Protein AF-A0A7V9F682-F1 (afdb_monomer_lite)

Foldseek 3Di:
DPPVVVPPDVVVVVVVVVVCCVVCVVVCVVPVQDPPNDDPVNDDPPPCDPVNDDPPNDDPVNDDPPPDDPVNDDPVVVVVPDDPDDDDDDDDDDDDDWDKWKFWAALQQQTPDIDQDWGKHDDPQQQKIKIFSVDFQPVKDKDKDQDQCPDDPPNHDDDWDWDWDDDGRIIIIWIDHPVRGGGRTIMMMIMTD

pLDDT: mean 87.34, std 10.44, range [49.25, 97.19]

Sequence (193 aa):
MRRARAHLSYSNVIATAALFVALGGTSYAVTALPRNSVGPKQIRPNSVGSSELRKDAVRSKQLKSRSIKLQDISVVARRSLQGRQGPAGPAGPVGPPIAPLTAAVNAGGGVVGSLGGADGSHDPATGVYDIDFKRDLRACYAVASLSRVSGTTPDDPQAGEIVTSTTGKGVLVRTRNSGGAPTDLPFHLIVVC

Secondary structure (DSSP, 8-state):
--SGGGS--HHHHHHHHHHHHHHHHHHHHHHS--TT---GGGS-TT---TTTS-TT---GGGSPTT---GGGS-HHHHHHHSPPPPPPPPPPPPPPP---EEEEE-TTS-EEEEES--EEEEETTTTEEEEE-SS--TT-EEEEEE---TTSS-SSPPSEEEEEEEETTEEEEEEEETTS-B----EEEEEE-

Structure (mmCIF, N/CA/C/O backbone):
data_AF-A0A7V9F682-F1
#
_entry.id   AF-A0A7V9F682-F1
#
loop_
_atom_site.group_PDB
_atom_site.id
_atom_site.type_symbol
_atom_site.label_atom_id
_atom_site.label_alt_id
_atom_site.label_comp_id
_atom_site.label_asym_id
_atom_site.label_entity_id
_atom_site.label_seq_id
_atom_site.pdbx_PDB_ins_code
_atom_site.Cartn_x
_atom_site.Cartn_y
_atom_site.Cartn_z
_atom_site.occupancy
_atom_site.B_iso_or_equiv
_atom_site.auth_seq_id
_atom_site.auth_comp_id
_atom_site.auth_asym_id
_atom_site.auth_atom_id
_atom_site.pdbx_PDB_model_num
ATOM 1 N N . MET A 1 1 ? -66.617 22.287 90.008 1.00 49.25 1 MET A N 1
ATOM 2 C CA . MET A 1 1 ? -66.624 21.421 88.801 1.00 49.25 1 MET A CA 1
ATOM 3 C C . MET A 1 1 ? -67.578 20.213 88.944 1.00 49.25 1 MET A C 1
ATOM 5 O O . MET A 1 1 ? -67.156 19.078 88.776 1.00 49.25 1 MET A O 1
ATOM 9 N N . ARG A 1 2 ? -68.875 20.413 89.259 1.00 54.03 2 ARG A N 1
ATOM 10 C CA . ARG A 1 2 ? -69.869 19.314 89.426 1.00 54.03 2 ARG A CA 1
ATOM 11 C C . ARG A 1 2 ? -71.002 19.301 88.381 1.00 54.03 2 ARG A C 1
ATO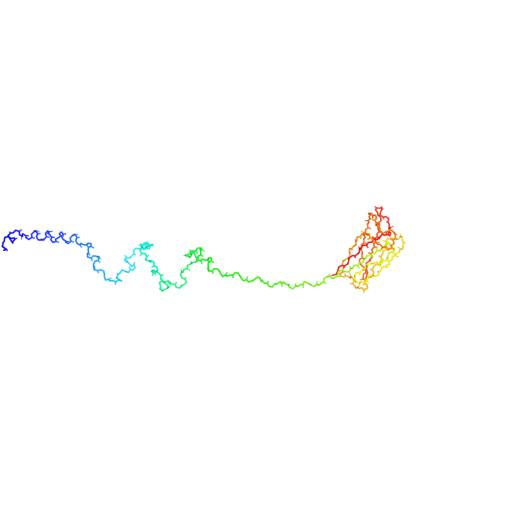M 13 O O . ARG A 1 2 ? -71.784 18.364 88.382 1.00 54.03 2 ARG A O 1
ATOM 20 N N . ARG A 1 3 ? -71.082 20.290 87.474 1.00 54.59 3 ARG A N 1
ATOM 21 C CA . ARG A 1 3 ? -72.168 20.405 86.471 1.00 54.59 3 ARG A CA 1
ATOM 22 C C . ARG A 1 3 ? -71.900 19.706 85.128 1.00 54.59 3 ARG A C 1
ATOM 24 O O . ARG A 1 3 ? -72.847 19.254 84.504 1.00 54.59 3 ARG A O 1
ATOM 31 N N . ALA A 1 4 ? -70.643 19.522 84.715 1.00 57.09 4 ALA A N 1
ATOM 32 C CA . ALA A 1 4 ? -70.327 18.821 83.458 1.00 57.09 4 ALA A CA 1
ATOM 33 C C . ALA A 1 4 ? -70.537 17.294 83.534 1.00 57.09 4 ALA A C 1
ATOM 35 O O . ALA A 1 4 ? -70.757 16.646 82.519 1.00 57.09 4 ALA A O 1
ATOM 36 N N . ARG A 1 5 ? -70.519 16.710 84.742 1.00 54.78 5 ARG A N 1
ATOM 37 C CA . ARG A 1 5 ? -70.744 15.268 84.953 1.00 54.78 5 ARG A CA 1
ATOM 38 C C . ARG A 1 5 ? -72.221 14.849 84.882 1.00 54.78 5 ARG A C 1
ATOM 40 O O . ARG A 1 5 ? -72.482 13.656 84.868 1.00 54.78 5 ARG A O 1
ATOM 47 N N . ALA A 1 6 ? -73.165 15.793 84.820 1.00 56.78 6 ALA A N 1
ATOM 48 C CA . ALA A 1 6 ? -74.601 15.494 84.765 1.00 56.78 6 ALA A CA 1
ATOM 49 C C . ALA A 1 6 ? -75.129 15.216 83.340 1.00 56.78 6 ALA A C 1
ATOM 51 O O . ALA A 1 6 ? -76.211 14.662 83.198 1.00 56.78 6 ALA A O 1
ATOM 52 N N . HIS A 1 7 ? -74.367 15.566 82.292 1.00 56.94 7 HIS A N 1
ATOM 53 C CA . HIS A 1 7 ? -74.783 15.430 80.883 1.00 56.94 7 HIS A CA 1
ATOM 54 C C . HIS A 1 7 ? -73.878 14.514 80.042 1.00 56.94 7 HIS A C 1
ATOM 56 O O . HIS A 1 7 ? -74.072 14.376 78.834 1.00 56.94 7 HIS A O 1
ATOM 62 N N . LEU A 1 8 ? -72.899 13.855 80.665 1.00 57.22 8 LEU A N 1
ATOM 63 C CA . LEU A 1 8 ? -72.089 12.828 80.014 1.00 57.22 8 LEU A CA 1
ATOM 64 C C . LEU A 1 8 ? -72.842 11.495 80.080 1.00 57.22 8 LEU A C 1
ATOM 66 O O . LEU A 1 8 ? -72.536 10.643 80.912 1.00 57.22 8 LEU A O 1
ATOM 70 N N . SER A 1 9 ? -73.864 11.331 79.233 1.00 73.44 9 SER A N 1
ATOM 71 C CA . SER A 1 9 ? -74.456 10.008 79.030 1.00 73.44 9 SER A CA 1
ATOM 72 C C . SER A 1 9 ? -73.407 9.089 78.405 1.00 73.44 9 SER A C 1
ATOM 74 O O . SER A 1 9 ? -72.570 9.521 77.605 1.00 73.44 9 SER A O 1
ATOM 76 N N . TYR A 1 10 ? -73.455 7.810 78.770 1.00 78.81 10 TYR A N 1
ATOM 77 C CA . TYR A 1 10 ? -72.570 6.782 78.223 1.00 78.81 10 TYR A CA 1
ATOM 78 C C . TYR A 1 10 ? -72.547 6.803 76.683 1.00 78.81 10 TYR A C 1
ATOM 80 O O . TYR A 1 10 ? -71.489 6.668 76.070 1.00 78.81 10 TYR A O 1
ATOM 88 N N . SER A 1 11 ? -73.695 7.097 76.065 1.00 81.50 11 SER A N 1
ATOM 89 C CA . SER A 1 11 ? -73.851 7.234 74.618 1.00 81.50 11 SER A CA 1
ATOM 90 C C . SER A 1 11 ? -72.976 8.335 74.018 1.00 81.50 11 SER A C 1
ATOM 92 O O . SER A 1 11 ? -72.360 8.108 72.984 1.00 81.50 11 SER A O 1
ATOM 94 N N . ASN A 1 12 ? -72.856 9.501 74.662 1.00 83.00 12 ASN A N 1
ATOM 95 C CA . ASN A 1 12 ? -72.035 10.602 74.141 1.00 83.00 12 ASN A CA 1
ATOM 96 C C . ASN A 1 12 ? -70.534 10.311 74.269 1.00 83.00 12 ASN A C 1
ATOM 98 O O . ASN A 1 12 ? -69.750 10.699 73.403 1.00 83.00 12 ASN A O 1
ATOM 102 N N . VAL A 1 13 ? -70.129 9.593 75.319 1.00 82.25 13 VAL A N 1
ATOM 103 C CA . VAL A 1 13 ? -68.736 9.153 75.496 1.00 82.25 13 VAL A CA 1
ATOM 104 C C . VAL A 1 13 ? -68.362 8.110 74.442 1.00 82.25 13 VAL A C 1
ATOM 106 O O . VAL A 1 13 ? -67.333 8.244 73.788 1.00 82.25 13 VAL A O 1
ATOM 109 N N . ILE A 1 14 ? -69.216 7.109 74.217 1.00 88.44 14 ILE A N 1
ATOM 110 C CA . ILE A 1 14 ? -68.984 6.098 73.178 1.00 88.44 14 ILE A CA 1
ATOM 111 C C . ILE A 1 14 ? -69.037 6.727 71.782 1.00 88.44 14 ILE A C 1
ATOM 113 O O . ILE A 1 14 ? -68.172 6.432 70.966 1.00 88.44 14 ILE A O 1
ATOM 117 N N . ALA A 1 15 ? -69.987 7.627 71.507 1.00 86.38 15 ALA A N 1
ATOM 118 C CA . ALA A 1 15 ? -70.097 8.293 70.209 1.00 86.38 15 ALA A CA 1
ATOM 119 C C . ALA A 1 15 ? -68.854 9.134 69.881 1.00 86.38 15 ALA A C 1
ATOM 121 O O . ALA A 1 15 ? -68.340 9.070 68.766 1.00 86.38 15 ALA A O 1
ATOM 122 N N . THR A 1 16 ? -68.325 9.881 70.854 1.00 86.31 16 THR A N 1
ATOM 123 C CA . THR A 1 16 ? -67.108 10.686 70.655 1.00 86.31 16 THR A CA 1
ATOM 124 C C . THR A 1 16 ? -65.844 9.830 70.574 1.00 86.31 16 THR A C 1
ATOM 126 O O . THR A 1 16 ? -64.987 10.111 69.740 1.00 86.31 16 THR A O 1
ATOM 129 N N . ALA A 1 17 ? -65.738 8.747 71.353 1.00 84.94 17 ALA A N 1
ATOM 130 C CA . ALA A 1 17 ? -64.631 7.794 71.252 1.00 84.94 17 ALA A CA 1
ATOM 131 C C . ALA A 1 17 ? -64.639 7.035 69.914 1.00 84.94 17 ALA A C 1
ATOM 133 O O . ALA A 1 17 ? -63.600 6.910 69.270 1.00 84.94 17 ALA A O 1
ATOM 134 N N . ALA A 1 18 ? -65.809 6.582 69.458 1.00 86.31 18 ALA A N 1
ATOM 135 C CA . ALA A 1 18 ? -65.973 5.928 68.164 1.00 86.31 18 ALA A CA 1
ATOM 136 C C . ALA A 1 18 ? -65.623 6.877 67.013 1.00 86.31 18 ALA A C 1
ATOM 138 O O . ALA A 1 18 ? -64.902 6.482 66.100 1.00 86.31 18 ALA A O 1
ATOM 139 N N . LEU A 1 19 ? -66.058 8.141 67.083 1.00 85.94 19 LEU A N 1
ATOM 140 C CA . LEU A 1 19 ? -65.704 9.158 66.094 1.00 85.94 19 LEU A CA 1
ATOM 141 C C . LEU A 1 19 ? -64.195 9.449 66.096 1.00 85.94 19 LEU A C 1
ATOM 143 O O . LEU A 1 19 ? -63.590 9.554 65.034 1.00 85.94 19 LEU A O 1
ATOM 147 N N . PHE A 1 20 ? -63.567 9.511 67.272 1.00 84.44 20 PHE A N 1
ATOM 148 C CA . PHE A 1 20 ? -62.121 9.693 67.397 1.00 84.44 20 PHE A CA 1
ATOM 149 C C . PHE A 1 20 ? -61.331 8.521 66.791 1.00 84.44 20 PHE A C 1
ATOM 151 O O . PHE A 1 20 ? -60.364 8.742 66.066 1.00 84.44 20 PHE A O 1
ATOM 158 N N . VAL A 1 21 ? -61.762 7.277 67.021 1.00 82.75 21 VAL A N 1
ATOM 159 C CA . VAL A 1 21 ? -61.134 6.080 66.432 1.00 82.75 21 VAL A CA 1
ATOM 160 C C . VAL A 1 21 ? -61.373 6.009 64.920 1.00 82.75 21 VAL A C 1
ATOM 162 O O . VAL A 1 21 ? -60.441 5.723 64.170 1.00 82.75 21 VAL A O 1
ATOM 165 N N . ALA A 1 22 ? -62.586 6.328 64.459 1.00 83.56 22 ALA A N 1
ATOM 166 C CA . ALA A 1 22 ? -62.930 6.350 63.038 1.00 83.56 22 ALA A CA 1
ATOM 167 C C . ALA A 1 22 ? -62.113 7.394 62.257 1.00 83.56 22 ALA A C 1
ATOM 169 O O . ALA A 1 22 ? -61.676 7.120 61.142 1.00 83.56 22 ALA A O 1
ATOM 170 N N . LEU A 1 23 ? -61.852 8.562 62.855 1.00 81.62 23 LEU A N 1
ATOM 171 C CA . LEU A 1 23 ? -60.999 9.607 62.274 1.00 81.62 23 LEU A CA 1
ATOM 172 C C . LEU A 1 23 ? -59.494 9.325 62.457 1.00 81.62 23 LEU A C 1
ATOM 174 O O . LEU A 1 23 ? -58.680 9.809 61.675 1.00 81.62 23 LEU A O 1
ATOM 178 N N . GLY A 1 24 ? -59.107 8.548 63.474 1.00 72.06 24 GLY A N 1
ATOM 179 C CA . GLY A 1 24 ? -57.712 8.253 63.820 1.00 72.06 24 GLY A CA 1
ATOM 180 C C . GLY A 1 24 ? -57.074 7.071 63.077 1.00 72.06 24 GLY A C 1
ATOM 181 O O . GLY A 1 24 ? -55.859 6.885 63.169 1.00 72.06 24 GLY A O 1
ATOM 182 N N . GLY A 1 25 ? -57.854 6.276 62.335 1.00 65.50 25 GLY A N 1
ATOM 183 C CA . GLY A 1 25 ? -57.396 5.021 61.720 1.00 65.50 25 GLY A CA 1
ATOM 184 C C . GLY A 1 25 ? -56.228 5.155 60.730 1.00 65.50 25 GLY A C 1
ATOM 185 O O . GLY A 1 25 ? -55.429 4.229 60.600 1.00 65.50 25 GLY A O 1
ATOM 186 N N . THR A 1 26 ? -56.065 6.305 60.070 1.00 62.69 26 THR A N 1
ATOM 187 C CA . THR A 1 26 ? -54.948 6.554 59.135 1.00 62.69 26 THR A CA 1
ATOM 188 C C . THR A 1 26 ? -53.666 7.007 59.839 1.00 62.69 26 THR A C 1
ATOM 190 O O . THR A 1 26 ? -52.568 6.698 59.374 1.00 62.69 26 THR A O 1
ATOM 193 N N . SER A 1 27 ? -53.776 7.674 60.992 1.00 57.78 27 SER A N 1
ATOM 194 C CA . SER A 1 27 ? -52.630 8.204 61.746 1.00 57.78 27 SER A CA 1
ATOM 195 C C . SER A 1 27 ? -51.787 7.109 62.400 1.00 57.78 27 SER A C 1
ATOM 197 O O . SER A 1 27 ? -50.568 7.255 62.496 1.00 57.78 27 SER A O 1
ATOM 199 N N . TYR A 1 28 ? -52.399 5.988 62.800 1.00 56.47 28 TYR A N 1
ATOM 200 C CA . TYR A 1 28 ? -51.664 4.870 63.405 1.00 56.47 28 TYR A CA 1
ATOM 201 C C . TYR A 1 28 ? -50.684 4.222 62.416 1.00 56.47 28 TYR A C 1
ATOM 203 O O . TYR A 1 28 ? -49.569 3.875 62.788 1.00 56.47 28 TYR A O 1
ATOM 211 N N . ALA A 1 29 ? -51.037 4.133 61.130 1.00 60.31 29 ALA A N 1
ATOM 212 C CA . ALA A 1 29 ? -50.157 3.547 60.117 1.00 60.31 29 ALA A CA 1
ATOM 213 C C . ALA A 1 29 ? -48.888 4.385 59.855 1.00 60.31 29 ALA A C 1
ATOM 215 O O . ALA A 1 29 ? -47.860 3.835 59.464 1.00 60.31 29 ALA A O 1
ATOM 216 N N . VAL A 1 30 ? -48.939 5.702 60.090 1.00 61.50 30 VAL A N 1
ATOM 217 C CA . VAL A 1 30 ? -47.805 6.618 59.875 1.00 61.50 30 VAL A CA 1
ATOM 218 C C . VAL A 1 30 ? -46.867 6.654 61.085 1.00 61.50 30 VAL A C 1
ATOM 220 O O . VAL A 1 30 ? -45.654 6.748 60.914 1.00 61.50 30 VAL A O 1
ATOM 223 N N . THR A 1 31 ? -47.399 6.553 62.307 1.00 66.06 31 THR A N 1
ATOM 224 C CA . THR A 1 31 ? -46.596 6.621 63.542 1.00 66.06 31 THR A CA 1
ATOM 225 C C . THR A 1 31 ? -46.097 5.262 64.031 1.00 66.06 31 THR A C 1
ATOM 227 O O . THR A 1 31 ? -45.132 5.218 64.792 1.00 66.06 31 THR A O 1
ATOM 230 N N . ALA A 1 32 ? -46.706 4.155 63.591 1.00 67.00 32 ALA A N 1
ATOM 231 C CA . ALA A 1 32 ? -46.389 2.816 64.089 1.00 67.00 32 ALA A CA 1
ATOM 232 C C . ALA A 1 32 ? -45.318 2.060 63.291 1.00 67.00 32 ALA A C 1
ATOM 234 O O . ALA A 1 32 ? -44.963 0.956 63.691 1.00 67.00 32 ALA A O 1
ATOM 235 N N . LEU A 1 33 ? -44.795 2.596 62.182 1.00 73.69 33 LEU A N 1
ATOM 236 C CA . LEU A 1 33 ? -43.743 1.916 61.421 1.00 73.69 33 LEU A CA 1
ATOM 237 C C . LEU A 1 33 ? -42.359 2.248 62.002 1.00 73.69 33 LEU A C 1
ATOM 239 O O . LEU A 1 33 ? -41.895 3.385 61.866 1.00 73.69 33 LEU A O 1
ATOM 243 N N . PRO A 1 34 ? -41.645 1.274 62.603 1.00 78.88 34 PRO A N 1
ATOM 244 C CA . PRO A 1 34 ? -40.265 1.489 63.008 1.00 78.88 34 PRO A CA 1
ATOM 245 C C . PRO A 1 34 ? -39.398 1.778 61.777 1.00 78.88 34 PRO A C 1
ATOM 247 O O . PRO A 1 34 ? -39.666 1.298 60.669 1.00 78.88 34 PRO A O 1
ATOM 250 N N . ARG A 1 35 ? -38.311 2.535 61.958 1.00 81.44 35 ARG A N 1
ATOM 251 C CA . ARG A 1 35 ? -37.369 2.830 60.865 1.00 81.44 35 ARG A CA 1
ATOM 252 C C . ARG A 1 35 ? -36.899 1.535 60.190 1.00 81.44 35 ARG A C 1
ATOM 254 O O . ARG A 1 35 ? -36.608 0.559 60.870 1.00 81.44 35 ARG A O 1
ATOM 261 N N . ASN A 1 36 ? -36.800 1.551 58.858 1.00 81.25 36 ASN A N 1
ATOM 262 C CA . ASN A 1 36 ? -36.399 0.407 58.023 1.00 81.25 36 ASN A CA 1
ATOM 263 C C . ASN A 1 36 ? -37.361 -0.805 58.047 1.00 81.25 36 ASN A C 1
ATOM 265 O O . ASN A 1 36 ? -36.956 -1.898 57.667 1.00 81.25 36 ASN A O 1
ATOM 269 N N . SER A 1 37 ? -38.628 -0.621 58.446 1.00 85.81 37 SER A N 1
ATOM 270 C CA . SER A 1 37 ? -39.631 -1.709 58.512 1.00 85.81 37 SER A CA 1
ATOM 271 C C . SER A 1 37 ? -40.545 -1.814 57.284 1.00 85.81 37 SER A C 1
ATOM 273 O O . SER A 1 37 ? -41.517 -2.569 57.296 1.00 85.81 37 SER A O 1
ATOM 275 N N . VAL A 1 38 ? -40.246 -1.058 56.222 1.00 88.00 38 VAL A N 1
ATOM 276 C CA . VAL A 1 38 ? -40.908 -1.183 54.917 1.00 88.00 38 VAL A CA 1
ATOM 277 C C . VAL A 1 38 ? -40.018 -2.025 54.006 1.00 88.00 38 VAL A C 1
ATOM 279 O O . VAL A 1 38 ? -38.995 -1.561 53.508 1.00 88.00 38 VAL A O 1
ATOM 282 N N . GLY A 1 39 ? -40.390 -3.287 53.832 1.00 89.25 39 GLY A N 1
ATOM 283 C CA . GLY A 1 39 ? -39.745 -4.249 52.955 1.00 89.25 39 GLY A CA 1
ATOM 284 C C . GLY A 1 39 ? -40.434 -4.392 51.591 1.00 89.25 39 GLY A C 1
ATOM 285 O O . GLY A 1 39 ? -41.481 -3.797 51.333 1.00 89.25 39 GLY A O 1
ATOM 286 N N . PRO A 1 40 ? -39.888 -5.249 50.708 1.00 88.69 40 PRO A N 1
ATOM 287 C CA . PRO A 1 40 ? -40.342 -5.373 49.321 1.00 88.69 40 PRO A CA 1
ATOM 288 C C . PRO A 1 40 ? -41.816 -5.768 49.167 1.00 88.69 40 PRO A C 1
ATOM 290 O O . PRO A 1 40 ? -42.471 -5.314 48.241 1.00 88.69 40 PRO A O 1
ATOM 293 N N . LYS A 1 41 ? -42.365 -6.575 50.089 1.00 90.81 41 LYS A N 1
ATOM 294 C CA . LYS A 1 41 ? -43.776 -7.010 50.045 1.00 90.81 41 LYS A CA 1
ATOM 295 C C . LYS A 1 41 ? -44.772 -5.866 50.274 1.00 90.81 41 LYS A C 1
ATOM 297 O O . LYS A 1 41 ? -45.932 -5.999 49.904 1.00 90.81 41 LYS A O 1
ATOM 302 N N . GLN A 1 42 ? -44.336 -4.769 50.895 1.00 90.50 42 GLN A N 1
ATOM 303 C CA . GLN A 1 42 ? -45.161 -3.585 51.156 1.00 90.50 42 GLN A CA 1
ATOM 304 C C . GLN A 1 42 ? -45.052 -2.542 50.030 1.00 90.50 42 GLN A C 1
ATOM 306 O O . GLN A 1 42 ? -45.799 -1.567 50.032 1.00 90.50 42 GLN A O 1
ATOM 311 N N . ILE A 1 43 ? -44.141 -2.738 49.069 1.00 91.56 43 ILE A N 1
ATOM 312 C CA . ILE A 1 43 ? -43.883 -1.815 47.961 1.00 91.56 43 ILE A CA 1
ATOM 313 C C . ILE A 1 43 ? -44.440 -2.434 46.680 1.00 91.56 43 ILE A C 1
ATOM 315 O O . ILE A 1 43 ? -44.072 -3.542 46.291 1.00 91.56 43 ILE A O 1
ATOM 319 N N . ARG A 1 44 ? -45.341 -1.716 46.005 1.00 93.00 44 ARG A N 1
ATOM 320 C CA . ARG A 1 44 ? -45.866 -2.164 44.711 1.00 93.00 44 ARG A CA 1
ATOM 321 C C . ARG A 1 44 ? -44.759 -2.077 43.646 1.00 93.00 44 ARG A C 1
ATOM 323 O O . ARG A 1 44 ? -43.961 -1.140 43.683 1.00 93.00 44 ARG A O 1
ATOM 330 N N . PRO A 1 45 ? -44.700 -3.000 42.671 1.00 93.75 45 PRO A N 1
ATOM 331 C CA . PRO A 1 45 ? -43.746 -2.898 41.568 1.00 93.75 45 PRO A CA 1
ATOM 332 C C . PRO A 1 45 ? -43.829 -1.533 40.870 1.00 93.75 45 PRO A C 1
ATOM 334 O O . PRO A 1 45 ? -44.924 -1.025 40.638 1.00 93.75 45 PRO A O 1
ATOM 337 N N . ASN A 1 46 ? -42.674 -0.951 40.538 1.00 89.69 46 ASN A N 1
ATOM 338 C CA . ASN A 1 46 ? -42.537 0.354 39.872 1.00 89.69 46 ASN A CA 1
ATOM 339 C C . ASN A 1 46 ? -43.089 1.567 40.647 1.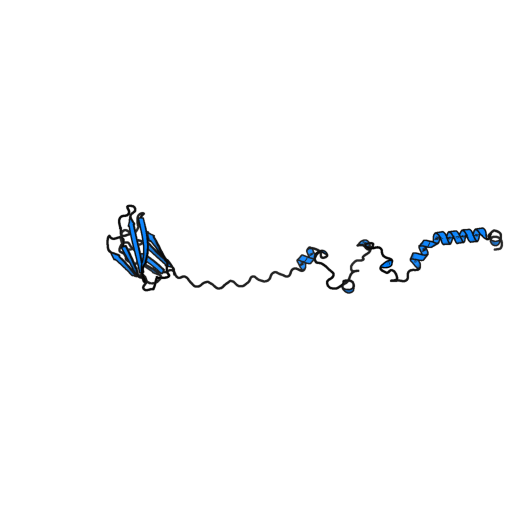00 89.69 46 ASN A C 1
ATOM 341 O O . ASN A 1 46 ? -43.248 2.633 40.060 1.00 89.69 46 ASN A O 1
ATOM 345 N N . SER A 1 47 ? -43.360 1.450 41.952 1.00 93.88 47 SER A N 1
ATOM 346 C CA . SER A 1 47 ? -43.860 2.584 42.746 1.00 93.88 47 SER A CA 1
ATOM 347 C C . SER A 1 47 ? -42.775 3.559 43.217 1.00 93.88 47 SER A C 1
ATOM 349 O O . SER A 1 47 ? -43.100 4.551 43.858 1.00 93.88 47 SER A O 1
ATOM 351 N N . VAL A 1 48 ? -41.496 3.258 42.977 1.00 93.12 48 VAL A N 1
ATOM 352 C CA . VAL A 1 48 ? -40.358 4.114 43.342 1.00 93.12 48 VAL A CA 1
ATOM 353 C C . VAL A 1 48 ? -39.741 4.639 42.052 1.00 93.12 48 VAL A C 1
ATOM 355 O O . VAL A 1 48 ? -39.092 3.884 41.327 1.00 93.12 48 VAL A O 1
ATOM 358 N N . GLY A 1 49 ? -39.985 5.913 41.759 1.00 93.56 49 GLY A N 1
ATOM 359 C CA . GLY A 1 49 ? -39.467 6.620 40.598 1.00 93.56 49 GLY A CA 1
ATOM 360 C C . GLY A 1 49 ? -38.342 7.587 40.963 1.00 93.56 49 GLY A C 1
ATOM 361 O O . GLY A 1 49 ? -37.698 7.495 42.009 1.00 93.56 49 GLY A O 1
ATOM 362 N N . SER A 1 50 ? -38.075 8.530 40.061 1.00 91.69 50 SER A N 1
ATOM 363 C CA . SER A 1 50 ? -37.005 9.516 40.230 1.00 91.69 50 SER A CA 1
ATOM 364 C C . SER A 1 50 ? -37.297 10.554 41.313 1.00 91.69 50 SER A C 1
ATOM 366 O O . SER A 1 50 ? -36.358 11.041 41.931 1.00 91.69 50 SER A O 1
ATOM 368 N N . SER A 1 51 ? -38.566 10.899 41.557 1.00 95.00 51 SER A N 1
ATOM 369 C CA . SER A 1 51 ? -38.966 11.861 42.597 1.00 95.00 51 SER A CA 1
ATOM 370 C C . SER A 1 51 ? -38.719 11.332 44.009 1.00 95.00 51 SER A C 1
ATOM 372 O O . SER A 1 51 ? -38.409 12.104 44.914 1.00 95.00 51 SER A O 1
ATOM 374 N N . GLU A 1 52 ? -38.812 10.017 44.199 1.00 93.94 52 GLU A N 1
ATOM 375 C CA . GLU A 1 52 ? -38.611 9.354 45.489 1.00 93.94 52 GLU A CA 1
ATOM 376 C C . GLU A 1 52 ? -37.126 9.045 45.754 1.00 93.94 52 GLU A C 1
ATOM 378 O O . GLU A 1 52 ? -36.726 8.788 46.894 1.00 93.94 52 GLU A O 1
ATOM 383 N N . LEU A 1 53 ? -36.287 9.086 44.714 1.00 94.50 53 LEU A N 1
ATOM 384 C CA . LEU A 1 53 ? -34.851 8.851 44.805 1.00 94.50 53 LEU A CA 1
ATOM 385 C C . LEU A 1 53 ? -34.089 10.165 44.986 1.00 94.50 53 LEU A C 1
ATOM 387 O O . LEU A 1 53 ? -33.951 10.983 44.080 1.00 94.50 53 LEU A O 1
ATOM 391 N N . ARG A 1 54 ? -33.503 10.339 46.171 1.00 94.44 54 ARG A N 1
ATOM 392 C CA . ARG A 1 54 ? -32.583 11.453 46.433 1.00 94.44 54 ARG A CA 1
ATOM 393 C C . ARG A 1 54 ? -31.328 11.345 45.561 1.00 94.44 54 ARG A C 1
ATOM 395 O O . ARG A 1 54 ? -30.869 10.248 45.235 1.00 94.44 54 ARG A O 1
ATOM 402 N N . LYS A 1 55 ? -30.713 12.495 45.272 1.00 94.75 55 LYS A N 1
ATOM 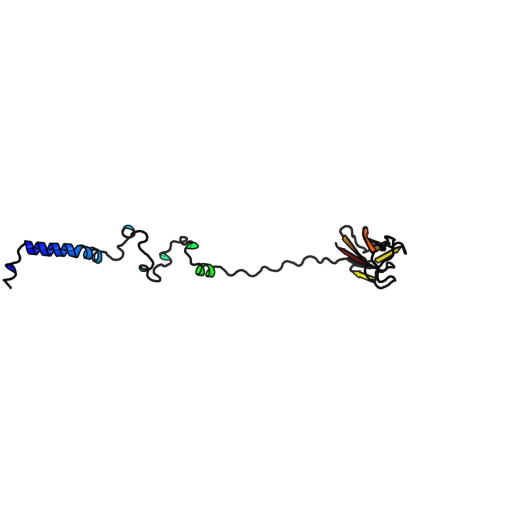403 C CA . LYS A 1 55 ? -29.399 12.561 44.620 1.00 94.75 55 LYS A CA 1
ATOM 404 C C . LYS A 1 55 ? -28.381 11.694 45.381 1.00 94.75 55 LYS A C 1
ATOM 406 O O . LYS A 1 55 ? -28.354 11.713 46.612 1.00 94.75 55 LYS A O 1
ATOM 411 N N . ASP A 1 56 ? -27.598 10.908 44.643 1.00 90.94 56 ASP A N 1
ATOM 412 C CA . ASP A 1 56 ? -26.554 10.004 45.158 1.00 90.94 56 ASP A CA 1
ATOM 413 C C . ASP A 1 56 ? -27.049 8.901 46.126 1.00 90.94 56 ASP A C 1
ATOM 415 O O . ASP A 1 56 ? -26.271 8.331 46.902 1.00 90.94 56 ASP A O 1
ATOM 419 N N . ALA A 1 57 ? -28.350 8.574 46.087 1.00 95.00 57 ALA A N 1
ATOM 420 C CA . ALA A 1 57 ? -28.936 7.511 46.908 1.00 95.00 57 ALA A CA 1
ATOM 421 C C . ALA A 1 57 ? -28.447 6.107 46.507 1.00 95.00 57 ALA A C 1
ATOM 423 O O . ALA A 1 57 ? -28.242 5.251 47.373 1.00 95.00 57 ALA A O 1
ATOM 424 N N . VAL A 1 58 ? -28.232 5.867 45.210 1.00 93.81 58 VAL A N 1
ATOM 425 C CA . VAL A 1 58 ? -27.744 4.587 44.678 1.00 93.81 58 VAL A CA 1
ATOM 426 C C . VAL A 1 58 ? -26.219 4.624 44.607 1.00 93.81 58 VAL A C 1
ATOM 428 O O . VAL A 1 58 ? -25.646 5.420 43.870 1.00 93.81 58 VAL A O 1
ATOM 431 N N . ARG A 1 59 ? -25.555 3.762 45.383 1.00 94.88 59 ARG A N 1
ATOM 432 C CA . ARG A 1 59 ? -24.090 3.614 45.404 1.00 94.88 59 ARG A CA 1
ATOM 433 C C . ARG A 1 59 ? -23.710 2.200 44.976 1.00 94.88 59 ARG A C 1
ATOM 435 O O . ARG A 1 59 ? -24.567 1.326 44.870 1.00 94.88 59 ARG A O 1
ATOM 442 N N . SER A 1 60 ? -22.415 1.946 44.799 1.00 93.19 60 SER A N 1
ATOM 443 C CA . SER A 1 60 ? -21.900 0.656 44.316 1.00 93.19 60 SER A CA 1
ATOM 444 C C . SER A 1 60 ? -22.386 -0.549 45.128 1.00 93.19 60 SER A C 1
ATOM 446 O O . SER A 1 60 ? -22.655 -1.593 44.554 1.00 93.19 60 SER A O 1
ATOM 448 N N . LYS A 1 61 ? -22.579 -0.402 46.447 1.00 94.81 61 LYS A N 1
ATOM 449 C CA . LYS A 1 61 ? -23.085 -1.480 47.319 1.00 94.81 61 LYS A CA 1
ATOM 450 C C . LYS A 1 61 ? -24.544 -1.880 47.048 1.00 94.81 61 LYS A C 1
ATOM 452 O O . LYS A 1 61 ? -24.947 -2.967 47.438 1.00 94.81 61 LYS A O 1
ATOM 457 N N . GLN A 1 62 ? -25.340 -1.005 46.429 1.00 93.19 62 GLN A N 1
ATOM 458 C CA . GLN A 1 62 ? -26.722 -1.298 46.031 1.00 93.19 62 GLN A CA 1
ATOM 459 C C . GLN A 1 62 ? -26.813 -1.886 44.616 1.00 93.19 62 GLN A C 1
ATOM 461 O O . GLN A 1 62 ? -27.885 -2.326 44.208 1.00 93.19 62 GLN A O 1
ATOM 466 N N . LEU A 1 63 ? -25.707 -1.899 43.868 1.00 94.38 63 LEU A N 1
ATOM 467 C CA . LEU A 1 63 ? -25.644 -2.444 42.520 1.00 94.38 63 LEU A CA 1
ATOM 468 C C . LEU A 1 63 ? -25.059 -3.854 42.565 1.00 94.38 63 LEU A C 1
ATOM 470 O O . LEU A 1 63 ? -23.949 -4.074 43.048 1.00 94.38 63 LEU A O 1
ATOM 474 N N . LYS A 1 64 ? -25.793 -4.825 42.022 1.00 95.25 64 LYS A N 1
ATOM 475 C CA . LYS A 1 64 ? -25.274 -6.182 41.858 1.00 95.25 64 LYS A CA 1
ATOM 476 C C . LYS A 1 64 ? -24.202 -6.182 40.763 1.00 95.25 64 LYS A C 1
ATOM 478 O O . LYS A 1 64 ? -24.384 -5.606 39.691 1.00 95.25 64 LYS A O 1
ATOM 483 N N . SER A 1 65 ? -23.078 -6.853 40.998 1.00 94.12 65 SER A N 1
ATOM 484 C CA . SER A 1 65 ? -22.030 -6.972 39.981 1.00 94.12 65 SER A CA 1
ATOM 485 C C . SER A 1 65 ? -22.583 -7.596 38.696 1.00 94.12 65 SER A C 1
ATOM 487 O O . SER A 1 65 ? -23.344 -8.563 38.747 1.00 94.12 65 SER A O 1
ATOM 489 N N . ARG A 1 66 ? -22.180 -7.044 37.544 1.00 91.31 66 ARG A N 1
ATOM 490 C CA . ARG A 1 66 ? -22.599 -7.488 36.200 1.00 91.31 66 ARG A CA 1
ATOM 491 C C . ARG A 1 66 ? -24.113 -7.391 35.921 1.00 91.31 66 ARG A C 1
ATOM 493 O O . ARG A 1 66 ? -24.582 -8.026 34.984 1.00 91.31 66 ARG A O 1
ATOM 500 N N . SER A 1 67 ? -24.886 -6.618 36.696 1.00 95.44 67 SER A N 1
ATOM 501 C CA . SER A 1 67 ? -26.327 -6.445 36.438 1.00 95.44 67 SER A CA 1
ATOM 502 C C . SER A 1 67 ? -26.671 -5.278 35.509 1.00 95.44 67 SER A C 1
ATOM 504 O O . SER A 1 67 ? -27.764 -5.266 34.954 1.00 95.44 67 SER A O 1
ATOM 506 N N . ILE A 1 68 ? -25.774 -4.300 35.360 1.00 93.62 68 ILE A N 1
ATOM 507 C CA . ILE A 1 68 ? -25.985 -3.117 34.514 1.00 93.62 68 ILE A CA 1
ATOM 508 C C . ILE A 1 68 ? -25.638 -3.460 33.069 1.00 93.62 68 ILE A C 1
ATOM 510 O O . ILE A 1 68 ? -24.513 -3.873 32.776 1.00 93.62 68 ILE A O 1
ATOM 514 N N . LYS A 1 69 ? -26.605 -3.291 32.166 1.00 93.94 69 LYS A N 1
ATOM 515 C CA . LYS A 1 69 ? -26.418 -3.504 30.731 1.00 93.94 69 LYS A CA 1
ATOM 516 C C . LYS A 1 69 ? -25.947 -2.215 30.072 1.00 93.94 69 LYS A C 1
ATOM 518 O O . LYS A 1 69 ? -26.183 -1.117 30.567 1.00 93.94 69 LYS A O 1
ATOM 523 N N . LEU A 1 70 ? -25.349 -2.339 28.887 1.00 91.31 70 LEU A N 1
ATOM 524 C CA . LEU A 1 70 ? -24.921 -1.175 28.112 1.00 91.31 70 LEU A CA 1
ATOM 525 C C . LEU A 1 70 ? -26.089 -0.211 27.863 1.00 91.31 70 LEU A C 1
ATOM 527 O O . LEU A 1 70 ? -25.908 0.991 28.011 1.00 91.31 70 LEU A O 1
ATOM 531 N N . GLN A 1 71 ? -27.285 -0.740 27.565 1.00 93.25 71 GLN A N 1
ATOM 532 C CA . GLN A 1 71 ? -28.510 0.035 27.329 1.00 93.25 71 GLN A CA 1
ATOM 533 C C . GLN A 1 71 ? -28.911 0.957 28.497 1.00 93.25 71 GLN A C 1
ATOM 535 O O . GLN A 1 71 ? -29.481 2.013 28.240 1.00 93.25 71 GLN A O 1
ATOM 540 N N . ASP A 1 72 ? -28.549 0.608 29.736 1.00 92.62 72 ASP A N 1
ATOM 541 C CA . ASP A 1 72 ? -28.886 1.372 30.947 1.00 92.62 72 ASP A CA 1
ATOM 542 C C . ASP A 1 72 ? -27.936 2.570 31.165 1.00 92.62 72 ASP A C 1
ATOM 544 O O . ASP A 1 72 ? -28.191 3.445 31.988 1.00 92.62 72 ASP A O 1
ATOM 548 N N . ILE A 1 73 ? -26.821 2.620 30.426 1.00 93.06 73 ILE A N 1
ATOM 549 C CA . ILE A 1 73 ? -25.801 3.671 30.507 1.00 93.06 73 ILE A CA 1
ATOM 550 C C . ILE A 1 73 ? -26.078 4.723 29.432 1.00 93.06 73 ILE A C 1
ATOM 552 O O . ILE A 1 73 ? -26.317 4.377 28.271 1.00 93.06 73 ILE A O 1
ATOM 556 N N . SER A 1 74 ? -25.992 6.009 29.779 1.00 93.50 74 SER A N 1
ATOM 557 C CA . SER A 1 74 ? -26.199 7.101 28.821 1.00 93.50 74 SER A CA 1
ATOM 558 C C . SER A 1 74 ? -25.185 7.062 27.670 1.00 93.50 74 SER A C 1
ATOM 560 O O . SER A 1 74 ? -24.032 6.667 27.842 1.00 93.50 74 SER A O 1
ATOM 562 N N . VAL A 1 75 ? -25.590 7.517 26.481 1.00 91.69 75 VAL A N 1
ATOM 563 C CA . VAL A 1 75 ? -24.710 7.558 25.296 1.00 91.69 75 VAL A CA 1
ATOM 564 C C . VAL A 1 75 ? -23.449 8.386 25.562 1.00 91.69 75 VAL A C 1
ATOM 566 O O . VAL A 1 75 ? -22.360 8.002 25.140 1.00 91.69 75 VAL A O 1
ATOM 569 N N . VAL A 1 76 ? -23.583 9.486 26.308 1.00 91.25 76 VAL A N 1
ATOM 570 C CA . VAL A 1 76 ? -22.457 10.347 26.698 1.00 91.25 76 VAL A CA 1
ATOM 571 C C . VAL A 1 76 ? -21.455 9.573 27.555 1.00 91.25 76 VAL A C 1
ATOM 573 O O . VAL A 1 76 ? -20.268 9.569 27.238 1.00 91.25 76 VAL A O 1
ATOM 576 N N . ALA A 1 77 ? -21.926 8.847 28.574 1.00 90.94 77 ALA A N 1
ATOM 577 C CA . ALA A 1 77 ? -21.057 8.035 29.422 1.00 90.94 77 ALA A CA 1
ATOM 578 C C . ALA A 1 77 ? -20.400 6.880 28.644 1.00 90.94 77 ALA A C 1
ATOM 580 O O . ALA A 1 77 ? -19.236 6.560 28.871 1.00 90.94 77 ALA A O 1
ATOM 581 N N . ARG A 1 78 ? -21.096 6.275 27.671 1.00 91.31 78 ARG A N 1
ATOM 582 C CA . ARG A 1 78 ? -20.492 5.246 26.803 1.00 91.31 78 ARG A CA 1
ATOM 583 C C . ARG A 1 78 ? -19.339 5.800 25.972 1.00 91.31 78 ARG A C 1
ATOM 585 O O . ARG A 1 78 ? -18.314 5.139 25.857 1.00 91.31 78 ARG A O 1
ATOM 592 N N . ARG A 1 79 ? -19.489 7.008 25.419 1.00 87.19 79 ARG A N 1
ATOM 593 C CA . ARG A 1 79 ? -18.425 7.675 24.650 1.00 87.19 79 ARG A CA 1
ATOM 594 C C . ARG A 1 79 ? -17.219 8.006 25.524 1.00 87.19 79 ARG A C 1
ATOM 596 O O . ARG A 1 79 ? -16.099 7.809 25.080 1.00 87.19 79 ARG A O 1
ATOM 603 N N . SER A 1 80 ? -17.427 8.436 26.771 1.00 87.44 80 SER A N 1
ATOM 604 C CA . SER A 1 80 ? -16.307 8.679 27.693 1.00 87.44 80 SER A CA 1
ATOM 605 C C . SER A 1 80 ? -15.593 7.401 28.142 1.00 87.44 80 SER A C 1
ATOM 607 O O . SER A 1 80 ? -14.444 7.468 28.562 1.00 87.44 80 SER A O 1
ATOM 609 N N . LEU A 1 81 ? -16.266 6.247 28.081 1.00 86.44 81 LEU A N 1
ATOM 610 C CA . LEU A 1 81 ? -15.681 4.941 28.399 1.00 86.44 81 LEU A CA 1
ATOM 611 C C . LEU A 1 81 ? -14.964 4.292 27.204 1.00 86.44 81 LEU A C 1
ATOM 613 O O . LEU A 1 81 ? -14.249 3.310 27.400 1.00 86.44 81 LEU A O 1
ATOM 617 N N . GLN A 1 82 ? -15.143 4.798 25.978 1.00 83.62 82 GLN A N 1
ATOM 618 C CA . GLN A 1 82 ? -14.378 4.311 24.832 1.00 83.62 82 GLN A CA 1
ATOM 619 C C . GLN A 1 82 ? -12.909 4.695 25.020 1.00 83.62 82 GLN A C 1
ATOM 621 O O . GLN A 1 82 ? -12.564 5.871 25.127 1.00 83.62 82 GLN A O 1
ATOM 626 N N . GLY A 1 83 ? -12.043 3.682 25.086 1.00 81.12 83 GLY A N 1
ATOM 627 C CA . GLY A 1 83 ? -10.601 3.892 25.129 1.00 81.12 83 GLY A CA 1
ATOM 628 C C . GLY A 1 83 ? -10.130 4.694 23.915 1.00 81.12 83 GLY A C 1
ATOM 629 O O . GLY A 1 83 ? -10.746 4.652 22.848 1.00 81.12 83 GLY A O 1
ATOM 630 N N . ARG A 1 84 ? -9.023 5.427 24.070 1.00 82.50 84 ARG A N 1
ATOM 631 C CA . ARG A 1 84 ? -8.389 6.105 22.933 1.00 82.50 84 ARG A CA 1
ATOM 632 C C . ARG A 1 84 ? -8.006 5.051 21.894 1.00 82.50 84 ARG A C 1
ATOM 634 O O . ARG A 1 84 ? -7.458 4.010 22.257 1.00 82.50 84 ARG A O 1
ATOM 641 N N . GLN A 1 85 ? -8.282 5.327 20.621 1.00 85.62 85 GLN A N 1
ATOM 642 C CA . GLN A 1 85 ? -7.734 4.525 19.531 1.00 85.62 85 GLN A CA 1
ATOM 643 C C . GLN A 1 85 ? -6.209 4.469 19.690 1.00 85.62 85 GLN A C 1
ATOM 645 O O . GLN A 1 85 ? -5.580 5.488 19.988 1.00 85.62 85 GLN A O 1
ATOM 650 N N . GLY A 1 86 ? -5.631 3.275 19.543 1.00 86.12 86 GLY A N 1
ATOM 651 C CA . GLY A 1 86 ? -4.180 3.107 19.575 1.00 86.12 86 GLY A CA 1
ATOM 652 C C . GLY A 1 86 ? -3.493 3.903 18.456 1.00 86.12 86 GLY A C 1
ATOM 653 O O . GLY A 1 86 ? -4.157 4.303 17.495 1.00 86.12 86 GLY A O 1
ATOM 654 N N . PRO A 1 87 ? -2.175 4.146 18.558 1.00 93.12 87 PRO A N 1
ATOM 655 C CA . PRO A 1 87 ? -1.425 4.744 17.458 1.00 93.12 87 PRO A CA 1
ATOM 656 C C . PRO A 1 87 ? -1.555 3.885 16.193 1.00 93.12 87 PRO A C 1
ATOM 658 O O . PRO A 1 87 ? -1.789 2.676 16.270 1.00 93.12 87 PRO A O 1
ATOM 661 N N . ALA A 1 88 ? -1.393 4.511 15.026 1.00 93.62 88 ALA A N 1
ATOM 662 C CA . ALA A 1 88 ? -1.272 3.770 13.777 1.00 93.62 88 ALA A CA 1
ATOM 663 C C . ALA A 1 88 ? -0.115 2.761 13.876 1.00 93.62 88 ALA A C 1
ATOM 665 O O . ALA A 1 88 ? 0.898 3.027 14.529 1.00 93.62 88 ALA A O 1
ATOM 666 N N . GLY A 1 89 ? -0.274 1.603 13.234 1.00 91.31 89 GLY A N 1
ATOM 667 C CA . GLY A 1 89 ? 0.814 0.637 13.121 1.00 91.31 89 GLY A CA 1
ATOM 668 C C . GLY A 1 89 ? 2.009 1.221 12.352 1.00 91.31 89 GLY A C 1
ATOM 669 O O . GLY A 1 89 ? 1.843 2.197 11.614 1.00 91.31 89 GLY A O 1
ATOM 670 N N . PRO A 1 90 ? 3.211 0.640 12.503 1.00 94.94 90 PRO A N 1
ATOM 671 C CA . PRO A 1 90 ? 4.362 1.036 11.699 1.00 94.94 90 PRO A CA 1
ATOM 672 C C . PRO A 1 90 ? 4.076 0.830 10.205 1.00 94.94 90 PRO A C 1
ATOM 674 O O . PRO A 1 90 ? 3.304 -0.053 9.825 1.00 94.94 90 PRO A O 1
ATOM 677 N N . ALA A 1 91 ? 4.720 1.632 9.356 1.00 93.56 91 ALA A N 1
ATOM 678 C CA . ALA A 1 91 ? 4.708 1.393 7.918 1.00 93.56 91 ALA A CA 1
ATOM 679 C C . ALA A 1 91 ? 5.279 -0.002 7.606 1.00 93.56 91 ALA A C 1
ATOM 681 O O . ALA A 1 91 ? 6.190 -0.477 8.289 1.00 93.56 91 ALA A O 1
ATOM 682 N N . GLY A 1 92 ? 4.739 -0.657 6.577 1.00 88.69 92 GLY A N 1
ATOM 683 C CA . GLY A 1 92 ? 5.282 -1.925 6.095 1.00 88.69 92 GLY A CA 1
ATOM 684 C C . GLY A 1 92 ? 6.707 -1.771 5.540 1.00 88.69 92 GLY A C 1
ATOM 685 O O . GLY A 1 92 ? 7.129 -0.653 5.229 1.00 88.69 92 GLY A O 1
ATOM 686 N N . PRO A 1 93 ? 7.461 -2.875 5.401 1.00 90.62 93 PRO A N 1
ATOM 687 C CA . PRO A 1 93 ? 8.776 -2.843 4.770 1.00 90.62 93 PRO A CA 1
ATOM 688 C C . PRO A 1 93 ? 8.670 -2.348 3.321 1.00 90.62 93 PRO A C 1
ATOM 690 O O . PRO A 1 93 ? 7.706 -2.653 2.616 1.00 90.62 93 PRO A O 1
ATOM 693 N N . VAL A 1 94 ? 9.678 -1.601 2.868 1.00 85.94 94 VAL A N 1
ATOM 694 C CA . VAL A 1 94 ? 9.822 -1.242 1.451 1.00 85.94 94 VAL A CA 1
ATOM 695 C C . VAL A 1 94 ? 10.021 -2.534 0.651 1.00 85.94 94 VAL A C 1
ATOM 697 O O . VAL A 1 94 ? 10.799 -3.398 1.059 1.00 85.94 94 VAL A O 1
ATOM 700 N N . GLY A 1 95 ? 9.300 -2.689 -0.462 1.00 75.31 95 GLY A N 1
ATOM 701 C CA . GLY A 1 95 ? 9.474 -3.837 -1.356 1.00 75.31 95 GLY A CA 1
ATOM 702 C C . GLY A 1 95 ? 10.887 -3.897 -1.962 1.00 75.31 95 GLY A C 1
ATOM 703 O O . GLY A 1 95 ? 11.592 -2.885 -1.971 1.00 75.31 95 GLY A O 1
ATOM 704 N N . PRO A 1 96 ? 11.327 -5.062 -2.469 1.00 76.69 96 PRO A N 1
ATOM 705 C CA . PRO A 1 96 ? 12.622 -5.177 -3.133 1.00 76.69 96 PRO A CA 1
ATOM 706 C C . PRO A 1 96 ? 12.707 -4.214 -4.334 1.00 76.69 96 PRO A C 1
ATOM 708 O O . PRO A 1 96 ? 11.712 -4.035 -5.041 1.00 76.69 96 PRO A O 1
ATOM 711 N N . PRO A 1 97 ? 13.869 -3.581 -4.579 1.00 69.25 97 PRO A N 1
ATOM 712 C CA . PRO A 1 97 ? 14.028 -2.675 -5.708 1.00 69.25 97 PRO A CA 1
ATOM 713 C C . PRO A 1 97 ? 13.913 -3.454 -7.022 1.00 69.25 97 PRO A C 1
ATOM 715 O O . PRO A 1 97 ? 14.702 -4.360 -7.280 1.00 69.25 97 PRO A O 1
ATOM 718 N N . ILE A 1 98 ? 12.961 -3.072 -7.872 1.00 63.97 98 ILE A N 1
ATOM 719 C CA . ILE A 1 98 ? 12.931 -3.500 -9.272 1.00 63.97 98 ILE A CA 1
ATOM 720 C C . ILE A 1 98 ? 13.779 -2.483 -10.034 1.00 63.97 98 ILE A C 1
ATOM 722 O O . ILE A 1 98 ? 13.353 -1.347 -10.234 1.00 63.97 98 ILE A O 1
ATOM 726 N N . ALA A 1 99 ? 15.007 -2.848 -10.399 1.00 76.94 99 ALA A N 1
ATOM 727 C CA . ALA A 1 99 ? 15.832 -2.029 -11.282 1.00 76.94 99 ALA A CA 1
ATOM 728 C C . ALA A 1 99 ? 15.578 -2.484 -12.729 1.00 76.94 99 ALA A C 1
ATOM 730 O O . ALA A 1 99 ? 16.120 -3.524 -13.122 1.00 76.94 99 ALA A O 1
ATOM 731 N N . PRO A 1 100 ? 14.751 -1.765 -13.516 1.00 84.50 100 PRO A N 1
ATOM 732 C CA . PRO A 1 100 ? 14.528 -2.136 -14.902 1.00 84.50 100 PRO A CA 1
ATOM 733 C C . PRO A 1 100 ? 15.841 -2.023 -15.674 1.00 84.50 100 PRO A C 1
ATOM 735 O O . PRO A 1 100 ? 16.622 -1.086 -15.498 1.00 84.50 100 PRO A O 1
ATOM 738 N N . LEU A 1 101 ? 16.066 -2.994 -16.544 1.00 91.44 101 LEU A N 1
ATOM 739 C CA . LEU A 1 101 ? 17.071 -2.901 -17.587 1.00 91.44 101 LEU A CA 1
ATOM 740 C C . LEU A 1 101 ? 16.556 -1.947 -18.658 1.00 91.44 101 LEU A C 1
ATOM 742 O O . LEU A 1 101 ? 15.400 -2.056 -19.069 1.00 91.44 101 LEU A O 1
ATOM 746 N N . THR A 1 102 ? 17.391 -1.026 -19.125 1.00 94.75 102 THR A N 1
ATOM 747 C CA . THR A 1 102 ? 16.991 -0.087 -20.178 1.00 94.75 102 THR A CA 1
ATOM 748 C C . THR A 1 102 ? 18.070 0.062 -21.237 1.00 94.75 102 THR A C 1
ATOM 750 O O . THR A 1 102 ? 19.262 -0.070 -20.947 1.00 94.75 102 THR A O 1
ATOM 753 N N . ALA A 1 103 ? 17.652 0.351 -22.466 1.00 95.50 103 ALA A N 1
ATOM 754 C CA . ALA A 1 103 ? 18.540 0.713 -23.562 1.00 95.50 103 ALA A CA 1
ATOM 755 C C . ALA A 1 103 ? 17.867 1.756 -24.465 1.00 95.50 103 ALA A C 1
ATOM 757 O O . ALA A 1 103 ? 16.715 1.591 -24.860 1.00 95.50 103 ALA A O 1
ATOM 758 N N . ALA A 1 104 ? 18.584 2.825 -24.794 1.00 95.56 104 ALA A N 1
ATOM 759 C CA . ALA A 1 104 ? 18.244 3.757 -25.860 1.00 95.56 104 ALA A CA 1
ATOM 760 C C . ALA A 1 104 ? 19.126 3.425 -27.064 1.00 95.56 104 ALA A C 1
ATOM 762 O O . ALA A 1 104 ? 20.354 3.515 -26.975 1.00 95.56 104 ALA A O 1
ATOM 763 N N . VAL A 1 105 ? 18.503 3.008 -28.163 1.00 96.19 105 VAL A N 1
ATOM 764 C CA . VAL A 1 105 ? 19.176 2.474 -29.350 1.00 96.19 105 VAL A CA 1
ATOM 765 C C . VAL A 1 105 ? 18.904 3.408 -30.519 1.00 96.19 105 VAL A C 1
ATOM 767 O O . VAL A 1 105 ? 17.753 3.743 -30.802 1.00 96.19 105 VAL A O 1
ATOM 770 N N . ASN A 1 106 ? 19.965 3.873 -31.171 1.00 94.75 106 ASN A N 1
ATOM 771 C CA . ASN A 1 106 ? 19.852 4.728 -32.351 1.00 94.75 106 ASN A CA 1
ATOM 772 C C . ASN A 1 106 ? 19.574 3.898 -33.622 1.00 94.75 106 ASN A C 1
ATOM 774 O O . ASN A 1 106 ? 19.675 2.672 -33.599 1.00 94.75 106 ASN A O 1
ATOM 778 N N . ALA A 1 107 ? 19.241 4.551 -34.742 1.00 93.00 107 ALA A N 1
ATOM 779 C CA . ALA A 1 107 ? 18.911 3.853 -35.991 1.00 93.00 107 ALA A CA 1
ATOM 780 C C . ALA A 1 107 ? 20.037 2.917 -36.469 1.00 93.00 107 ALA A C 1
ATOM 782 O O . ALA A 1 107 ? 19.768 1.810 -36.916 1.00 93.00 107 ALA A O 1
ATOM 783 N N . GLY A 1 108 ? 21.295 3.320 -36.293 1.00 91.56 108 GLY A N 1
ATOM 784 C CA . GLY A 1 108 ? 22.485 2.513 -36.591 1.00 91.56 108 GLY A CA 1
ATOM 785 C C . GLY A 1 108 ? 22.830 1.441 -35.547 1.00 91.56 108 GLY A C 1
ATOM 786 O O . GLY A 1 108 ? 23.976 1.000 -35.495 1.00 91.56 108 GLY A O 1
ATOM 787 N N . GLY A 1 109 ? 21.896 1.066 -34.669 1.00 90.81 109 GLY A N 1
ATOM 788 C CA . GLY A 1 109 ? 22.031 -0.039 -33.712 1.00 90.81 109 GLY A CA 1
ATOM 789 C C . GLY A 1 109 ? 22.964 0.216 -32.533 1.00 90.81 109 GLY A C 1
ATOM 790 O O . GLY A 1 109 ? 23.150 -0.665 -31.697 1.00 90.81 109 GLY A O 1
ATOM 791 N N . GLY A 1 110 ? 23.527 1.420 -32.428 1.00 93.12 110 GLY A N 1
ATOM 792 C CA . GLY A 1 110 ? 24.349 1.811 -31.292 1.00 93.12 110 GLY A CA 1
ATOM 793 C C . GLY A 1 110 ? 23.496 2.121 -30.064 1.00 93.12 110 GLY A C 1
ATOM 794 O O . GLY A 1 110 ? 22.532 2.886 -30.144 1.00 93.12 110 GLY A O 1
ATOM 795 N N . VAL A 1 111 ? 23.883 1.575 -28.910 1.00 94.56 111 VAL A N 1
ATOM 796 C CA . VAL A 1 111 ? 23.294 1.931 -27.612 1.00 94.56 111 VAL A CA 1
ATOM 797 C C . VAL A 1 111 ? 23.918 3.240 -27.135 1.00 94.56 111 VAL A C 1
ATOM 799 O O . VAL A 1 111 ? 25.113 3.300 -26.859 1.00 94.56 111 VAL A O 1
ATOM 802 N N . VAL A 1 112 ? 23.113 4.297 -27.029 1.00 93.69 112 VAL A N 1
ATOM 803 C CA . VAL A 1 112 ? 23.581 5.633 -26.608 1.00 93.69 112 VAL A CA 1
ATOM 804 C C . VAL A 1 112 ? 23.331 5.918 -25.128 1.00 93.69 112 VAL A C 1
ATOM 806 O O . VAL A 1 112 ? 23.872 6.870 -24.572 1.00 93.69 112 VAL A O 1
ATOM 809 N N . GLY A 1 113 ? 22.534 5.076 -24.471 1.00 91.69 113 GLY A N 1
ATOM 810 C CA . GLY A 1 113 ? 22.319 5.101 -23.030 1.00 91.69 113 GLY A CA 1
ATOM 811 C C . GLY A 1 113 ? 21.715 3.788 -22.552 1.00 91.69 113 GLY A C 1
ATOM 812 O O . GLY A 1 113 ? 20.854 3.223 -23.221 1.00 91.69 113 GLY A O 1
ATOM 813 N N . SER A 1 114 ? 22.159 3.284 -21.401 1.00 92.31 114 SER A N 1
ATOM 814 C CA . SER A 1 114 ? 21.633 2.042 -20.834 1.00 92.31 114 SER A CA 1
ATOM 815 C C . SER A 1 114 ? 21.750 2.011 -19.315 1.00 92.31 114 SER A C 1
ATOM 817 O O . SER A 1 114 ? 22.738 2.474 -18.744 1.00 92.31 114 SER A O 1
ATOM 819 N N . LEU A 1 115 ? 20.752 1.406 -18.670 1.00 88.25 115 LEU A N 1
ATOM 820 C CA . LEU A 1 115 ? 20.859 0.889 -17.311 1.00 88.25 115 LEU A CA 1
ATOM 821 C C . LEU A 1 115 ? 20.982 -0.632 -17.376 1.00 88.25 115 LEU A C 1
ATOM 823 O O . LEU A 1 115 ? 20.127 -1.315 -17.939 1.00 88.25 115 LEU A O 1
ATOM 827 N N . GLY A 1 116 ? 22.048 -1.158 -16.774 1.00 84.88 116 GLY A N 1
ATOM 828 C CA . GLY A 1 116 ? 22.319 -2.594 -16.729 1.00 84.88 116 GLY A CA 1
ATOM 829 C C . GLY A 1 116 ? 23.220 -3.139 -17.838 1.00 84.88 116 GLY A C 1
ATOM 830 O O . GLY A 1 116 ? 23.397 -4.350 -17.887 1.00 84.88 116 GLY A O 1
ATOM 831 N N . GLY A 1 117 ? 23.833 -2.267 -18.648 1.00 85.38 117 GLY A N 1
ATOM 832 C CA . GLY A 1 117 ? 24.967 -2.611 -19.513 1.00 85.38 117 GLY A CA 1
ATOM 833 C C . GLY A 1 117 ? 24.580 -3.340 -20.796 1.00 85.38 117 GLY A C 1
ATOM 834 O O . GLY A 1 117 ? 25.086 -4.432 -21.041 1.00 85.38 117 GLY A O 1
ATOM 835 N N . ALA A 1 118 ? 23.690 -2.736 -21.585 1.00 92.06 118 ALA A N 1
ATOM 836 C CA . ALA A 1 118 ? 23.293 -3.253 -22.888 1.00 92.06 118 ALA A CA 1
ATOM 837 C C . ALA A 1 118 ? 24.330 -2.952 -23.978 1.00 92.06 118 ALA A C 1
ATOM 839 O O . ALA A 1 118 ? 24.759 -1.805 -24.116 1.00 92.06 118 ALA A O 1
ATOM 840 N N . ASP A 1 119 ? 24.632 -3.955 -24.796 1.00 92.69 119 ASP A N 1
ATOM 841 C CA . ASP A 1 119 ? 25.314 -3.797 -26.077 1.00 92.69 119 ASP A CA 1
ATOM 842 C C . ASP A 1 119 ? 24.299 -3.978 -27.211 1.00 92.69 119 ASP A C 1
ATOM 844 O O . ASP A 1 119 ? 23.409 -4.823 -27.128 1.00 92.69 119 ASP A O 1
ATOM 848 N N . GLY A 1 120 ? 24.417 -3.172 -28.266 1.00 91.88 120 GLY A N 1
ATOM 849 C CA . GLY A 1 120 ? 23.519 -3.217 -29.417 1.00 91.88 120 GLY A CA 1
ATOM 850 C C . GLY A 1 120 ? 24.263 -3.564 -30.693 1.00 91.88 120 GLY A C 1
ATOM 851 O O . GLY A 1 120 ? 25.367 -3.075 -30.941 1.00 91.88 120 GLY A O 1
ATOM 852 N N . SER A 1 121 ? 23.637 -4.402 -31.506 1.00 91.00 121 SER A N 1
ATOM 853 C CA . SER A 1 121 ? 24.047 -4.687 -32.876 1.00 91.00 121 SER A CA 1
ATOM 854 C C . SER A 1 121 ? 22.822 -4.696 -33.785 1.00 91.00 121 SER A C 1
ATOM 856 O O . SER A 1 121 ? 21.696 -4.874 -33.320 1.00 91.00 121 SER A O 1
ATOM 858 N N . HIS A 1 122 ? 23.021 -4.455 -35.076 1.00 93.06 122 HIS A N 1
ATOM 859 C CA . HIS A 1 122 ? 21.947 -4.511 -36.063 1.00 93.06 122 HIS A CA 1
ATOM 860 C C . HIS A 1 122 ? 22.510 -4.920 -37.419 1.00 93.06 122 HIS A C 1
ATOM 862 O O . HIS A 1 122 ? 23.681 -4.653 -37.710 1.00 93.06 122 HIS A O 1
ATOM 868 N N . ASP A 1 123 ? 21.657 -5.521 -38.242 1.00 89.06 123 ASP A N 1
ATOM 869 C CA . ASP A 1 123 ? 21.939 -5.733 -39.656 1.00 89.06 123 ASP A CA 1
ATOM 870 C C . ASP A 1 123 ? 21.412 -4.518 -40.440 1.00 89.06 123 ASP A C 1
ATOM 872 O O . ASP A 1 123 ? 20.196 -4.279 -40.433 1.00 89.06 123 ASP A O 1
ATOM 876 N N . PRO A 1 124 ? 22.276 -3.738 -41.118 1.00 86.31 124 PRO A N 1
ATOM 877 C CA . PRO A 1 124 ? 21.851 -2.520 -41.799 1.00 86.31 124 PRO A CA 1
ATOM 878 C C . PRO A 1 124 ? 20.748 -2.769 -42.833 1.00 86.31 124 PRO A C 1
ATOM 880 O O . PRO A 1 124 ? 20.784 -3.747 -43.581 1.00 86.31 124 PRO A O 1
ATOM 883 N N . ALA A 1 125 ? 19.795 -1.844 -42.906 1.00 86.31 125 ALA A N 1
ATOM 884 C CA . ALA A 1 125 ? 18.626 -1.851 -43.784 1.00 86.31 125 ALA A CA 1
ATOM 885 C C . ALA A 1 125 ? 17.643 -3.019 -43.570 1.00 86.31 125 ALA A C 1
ATOM 887 O O . ALA A 1 125 ? 16.774 -3.256 -44.414 1.00 86.31 125 ALA A O 1
ATOM 888 N N . THR A 1 126 ? 17.738 -3.742 -42.452 1.00 91.81 126 THR A N 1
ATOM 889 C CA . THR A 1 126 ? 16.821 -4.850 -42.133 1.00 91.81 126 THR A CA 1
ATOM 890 C C . THR A 1 126 ? 15.783 -4.490 -41.076 1.00 91.81 126 THR A C 1
ATOM 892 O O . THR A 1 126 ? 14.817 -5.237 -40.903 1.00 91.81 126 THR A O 1
ATOM 895 N N . GLY A 1 127 ? 15.960 -3.375 -40.358 1.00 91.62 127 GLY A N 1
ATOM 896 C CA . GLY A 1 127 ? 15.153 -3.022 -39.196 1.00 91.62 127 GLY A CA 1
ATOM 897 C C . GLY A 1 127 ? 15.227 -4.064 -38.082 1.00 91.62 127 GLY A C 1
ATOM 898 O O . GLY A 1 127 ? 14.271 -4.187 -37.323 1.00 91.62 127 GLY A O 1
ATOM 899 N N . VAL A 1 128 ? 16.286 -4.878 -38.013 1.00 95.25 128 VAL A N 1
ATOM 900 C CA . VAL A 1 128 ? 16.465 -5.917 -36.991 1.00 95.25 128 VAL A CA 1
ATOM 901 C C . VAL A 1 128 ? 17.667 -5.588 -36.116 1.00 95.25 128 VAL A C 1
ATOM 903 O O . VAL A 1 128 ? 18.777 -5.409 -36.610 1.00 95.25 128 VAL A O 1
ATOM 906 N N . TYR A 1 129 ? 17.431 -5.557 -34.808 1.00 96.00 129 TYR A N 1
ATOM 907 C CA . TYR A 1 129 ? 18.407 -5.226 -33.779 1.00 96.00 129 TYR A CA 1
ATOM 908 C C . TYR A 1 129 ? 18.513 -6.364 -32.772 1.00 96.00 129 TYR A C 1
ATOM 910 O O . TYR A 1 129 ? 17.490 -6.904 -32.347 1.00 96.00 129 TYR A O 1
ATOM 918 N N . ASP A 1 130 ? 19.730 -6.675 -32.343 1.00 94.94 130 ASP A N 1
ATOM 919 C CA . ASP A 1 130 ? 20.002 -7.569 -31.221 1.00 94.94 130 ASP A CA 1
ATOM 920 C C . ASP A 1 130 ? 20.617 -6.761 -30.076 1.00 94.94 130 ASP A C 1
ATOM 922 O O . ASP A 1 130 ? 21.670 -6.132 -30.238 1.00 94.94 130 ASP A O 1
ATOM 926 N N . ILE A 1 131 ? 19.913 -6.739 -28.943 1.00 95.69 131 ILE A N 1
ATOM 927 C CA . ILE A 1 131 ? 20.305 -6.013 -27.737 1.00 95.69 131 ILE A CA 1
ATOM 928 C C . ILE A 1 131 ? 20.659 -7.017 -26.642 1.00 95.69 131 ILE A C 1
ATOM 930 O O . ILE A 1 131 ? 19.769 -7.614 -26.036 1.00 95.69 131 ILE A O 1
ATOM 934 N N . ASP A 1 132 ? 21.947 -7.177 -26.352 1.00 94.12 132 ASP A N 1
ATOM 935 C CA . ASP A 1 132 ? 22.458 -8.114 -25.349 1.00 94.12 132 ASP A CA 1
ATOM 936 C C . ASP A 1 132 ? 22.683 -7.395 -24.013 1.00 94.12 132 ASP A C 1
ATOM 938 O O . ASP A 1 132 ? 23.391 -6.392 -23.940 1.00 94.12 132 ASP A O 1
ATOM 942 N N . PHE A 1 133 ? 22.082 -7.904 -22.935 1.00 91.38 133 PHE A N 1
ATOM 943 C CA . PHE A 1 133 ? 22.238 -7.339 -21.587 1.00 91.38 133 PHE A CA 1
ATOM 944 C C . PHE A 1 133 ? 23.273 -8.088 -20.738 1.00 91.38 133 PHE A C 1
ATOM 946 O O . PHE A 1 133 ? 23.433 -7.787 -19.559 1.00 91.38 133 PHE A O 1
ATOM 953 N N . LYS A 1 134 ? 23.952 -9.102 -21.285 1.00 86.31 134 LYS A N 1
ATOM 954 C CA . LYS A 1 134 ? 24.912 -9.990 -20.606 1.00 86.31 134 LYS A CA 1
ATOM 955 C C . LYS A 1 134 ? 24.336 -10.701 -19.376 1.00 86.31 134 LYS A C 1
ATOM 957 O O . LYS A 1 134 ? 25.085 -11.168 -18.515 1.00 86.31 134 LYS A O 1
ATOM 962 N N . ARG A 1 135 ? 23.006 -10.818 -19.284 1.00 85.25 135 ARG A N 1
ATOM 963 C CA . ARG A 1 135 ? 22.270 -11.476 -18.186 1.00 85.25 135 ARG A CA 1
ATOM 964 C C . ARG A 1 135 ? 21.230 -12.439 -18.742 1.00 85.25 135 ARG A C 1
ATOM 966 O O . ARG A 1 135 ? 20.831 -12.299 -19.886 1.00 85.25 135 ARG A O 1
ATOM 973 N N . ASP A 1 136 ? 20.779 -13.399 -17.938 1.00 87.38 136 ASP A N 1
ATOM 974 C CA . ASP A 1 136 ? 19.667 -14.277 -18.325 1.00 87.38 136 ASP A CA 1
ATOM 975 C C . ASP A 1 136 ? 18.339 -13.503 -18.275 1.00 87.38 136 ASP A C 1
ATOM 977 O O . ASP A 1 136 ? 17.987 -12.937 -17.238 1.00 87.38 136 ASP A O 1
ATOM 981 N N . LEU A 1 137 ? 17.627 -13.464 -19.404 1.00 90.50 137 LEU A N 1
ATOM 982 C CA . LEU A 1 137 ? 16.365 -12.746 -19.583 1.00 90.50 137 LEU A CA 1
ATOM 983 C C . LEU A 1 137 ? 15.149 -13.680 -19.681 1.00 90.50 137 LEU A C 1
ATOM 985 O O . LEU A 1 137 ? 14.050 -13.222 -19.986 1.00 90.50 137 LEU A O 1
ATOM 989 N N . ARG A 1 138 ? 15.300 -14.986 -19.418 1.00 87.88 138 ARG A N 1
ATOM 990 C CA . ARG A 1 138 ? 14.207 -15.973 -19.566 1.00 87.88 138 ARG A CA 1
ATOM 991 C C . ARG A 1 138 ? 12.972 -15.695 -18.710 1.00 87.88 138 ARG A C 1
ATOM 993 O O . ARG A 1 138 ? 11.878 -16.091 -19.095 1.00 87.88 138 ARG A O 1
ATOM 1000 N N . ALA A 1 139 ? 13.145 -15.051 -17.559 1.00 87.12 139 ALA A N 1
ATOM 1001 C CA . ALA A 1 139 ? 12.055 -14.685 -16.654 1.00 87.12 139 ALA A CA 1
ATOM 1002 C C . ALA A 1 139 ? 11.586 -13.229 -16.833 1.00 87.12 139 ALA A C 1
ATOM 1004 O O . ALA A 1 139 ? 10.806 -12.739 -16.020 1.00 87.12 139 ALA A O 1
ATOM 1005 N N . CYS A 1 140 ? 12.076 -12.536 -17.864 1.00 90.44 140 CYS A N 1
ATOM 1006 C CA . CYS A 1 140 ? 11.887 -11.104 -18.037 1.00 90.44 140 CYS A CA 1
ATOM 1007 C C . CYS A 1 140 ? 10.980 -10.785 -19.229 1.00 90.44 140 CYS A C 1
ATOM 1009 O O . CYS A 1 140 ? 10.944 -11.503 -20.231 1.00 90.44 140 CYS A O 1
ATOM 1011 N N . TYR A 1 14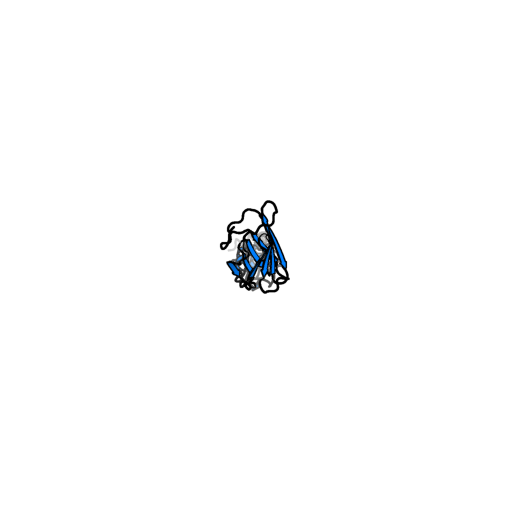1 ? 10.297 -9.647 -19.143 1.00 91.69 141 TYR A N 1
ATOM 1012 C CA . TYR A 1 141 ? 9.437 -9.114 -20.194 1.00 91.69 141 TYR A CA 1
ATOM 1013 C C . TYR A 1 141 ? 10.071 -7.865 -20.798 1.00 91.69 141 TYR A C 1
ATOM 1015 O O . TYR A 1 141 ? 10.493 -6.968 -20.069 1.00 91.69 141 TYR A O 1
ATOM 1023 N N . ALA A 1 142 ? 10.130 -7.811 -22.127 1.00 94.31 142 ALA A N 1
ATOM 1024 C CA . ALA A 1 142 ? 10.742 -6.724 -22.880 1.00 94.31 142 ALA A CA 1
ATOM 1025 C C . ALA A 1 142 ? 9.680 -5.925 -23.643 1.00 94.31 142 ALA A C 1
ATOM 1027 O O . ALA A 1 142 ? 8.928 -6.492 -24.437 1.00 94.31 142 ALA A O 1
ATOM 1028 N N . VAL A 1 143 ? 9.658 -4.608 -23.451 1.00 95.25 143 VAL A N 1
ATOM 1029 C CA . VAL A 1 143 ? 8.797 -3.675 -24.187 1.00 95.25 143 VAL A CA 1
ATOM 1030 C C . VAL A 1 143 ? 9.643 -2.563 -24.786 1.00 95.25 143 VAL A C 1
ATOM 1032 O O . VAL A 1 143 ? 10.530 -2.025 -24.124 1.00 95.25 143 VAL A O 1
ATOM 1035 N N . ALA A 1 144 ? 9.368 -2.209 -26.037 1.00 96.50 144 ALA A N 1
ATOM 1036 C CA . ALA A 1 144 ? 10.046 -1.115 -26.709 1.00 96.50 144 ALA A CA 1
ATOM 1037 C C . ALA A 1 144 ? 9.053 -0.173 -27.383 1.00 96.50 144 ALA A C 1
ATOM 1039 O O . ALA A 1 144 ? 7.955 -0.573 -27.771 1.00 96.50 144 ALA A O 1
ATOM 1040 N N . SER A 1 145 ? 9.469 1.079 -27.542 1.00 96.62 145 SER A N 1
ATOM 1041 C CA . SER A 1 145 ? 8.742 2.094 -28.298 1.00 96.62 145 SER A CA 1
ATOM 1042 C C . SER A 1 145 ? 9.690 2.840 -29.225 1.00 96.62 145 SER A C 1
ATOM 1044 O O . SER A 1 145 ? 10.757 3.287 -28.793 1.00 96.62 145 SER A O 1
ATOM 1046 N N . LEU A 1 146 ? 9.273 3.042 -30.478 1.00 96.19 146 LEU A N 1
ATOM 1047 C CA . LEU A 1 146 ? 9.938 3.978 -31.388 1.00 96.19 146 LEU A CA 1
ATOM 1048 C C . LEU A 1 146 ? 10.023 5.341 -30.705 1.00 96.19 146 LEU A C 1
ATOM 1050 O O . LEU A 1 146 ? 9.035 5.831 -30.161 1.00 96.19 146 LEU A O 1
ATOM 1054 N N . SER A 1 147 ? 11.226 5.894 -30.636 1.00 94.50 147 SER A N 1
ATOM 1055 C CA . SER A 1 147 ? 11.520 7.070 -29.818 1.00 94.50 147 SER A CA 1
ATOM 1056 C C . SER A 1 147 ? 12.645 7.858 -30.456 1.00 94.50 147 SER A C 1
ATOM 1058 O O . SER A 1 147 ? 13.491 7.290 -31.141 1.00 94.50 147 SER A O 1
ATOM 1060 N N . ARG A 1 148 ? 12.681 9.164 -30.197 1.00 94.12 148 ARG A N 1
ATOM 1061 C CA . ARG A 1 148 ? 13.792 9.994 -30.643 1.00 94.12 148 ARG A CA 1
ATOM 1062 C C . ARG A 1 148 ? 15.060 9.624 -29.877 1.00 94.12 148 ARG A C 1
ATOM 1064 O O . ARG A 1 148 ? 15.086 9.753 -28.654 1.00 94.12 148 ARG A O 1
ATOM 1071 N N . VAL A 1 149 ? 16.101 9.208 -30.591 1.00 92.75 149 VAL A N 1
ATOM 1072 C CA . VAL A 1 149 ? 17.398 8.839 -30.011 1.00 92.75 149 VAL A CA 1
ATOM 1073 C C . VAL A 1 149 ? 18.512 9.466 -30.837 1.00 92.75 149 VAL A C 1
ATOM 1075 O O . VAL A 1 149 ? 18.717 9.118 -31.997 1.00 92.75 149 VAL A O 1
ATOM 1078 N N . SER A 1 150 ? 19.255 10.387 -30.227 1.00 87.44 150 SER A N 1
ATOM 1079 C CA . SER A 1 150 ? 20.395 11.039 -30.872 1.00 87.44 150 SER A CA 1
ATOM 1080 C C . SER A 1 150 ? 21.529 10.045 -31.139 1.00 87.44 150 SER A C 1
ATOM 1082 O O . SER A 1 150 ? 21.767 9.151 -30.334 1.00 87.44 150 SER A O 1
ATOM 1084 N N . GLY A 1 151 ? 22.285 10.236 -32.222 1.00 79.00 151 GLY A N 1
ATOM 1085 C CA . GLY A 1 151 ? 23.532 9.500 -32.481 1.00 79.00 151 GLY A CA 1
ATOM 1086 C C . GLY A 1 151 ? 23.704 9.035 -33.925 1.00 79.00 151 GLY A C 1
ATOM 1087 O O . GLY A 1 151 ? 24.831 8.958 -34.402 1.00 79.00 151 GLY A O 1
ATOM 1088 N N . THR A 1 152 ? 22.607 8.790 -34.639 1.00 79.38 152 THR A N 1
ATOM 1089 C CA . THR A 1 152 ? 22.579 8.477 -36.078 1.00 79.38 152 THR A CA 1
ATOM 1090 C C . THR A 1 152 ? 21.289 9.018 -36.702 1.00 79.38 152 THR A C 1
ATOM 1092 O O . THR A 1 152 ? 20.380 9.409 -35.975 1.00 79.38 152 THR A O 1
ATOM 1095 N N . THR A 1 153 ? 21.220 9.098 -38.037 1.00 77.75 153 THR A N 1
ATOM 1096 C CA . THR A 1 153 ? 19.993 9.493 -38.753 1.00 77.75 153 THR A CA 1
ATOM 1097 C C . THR A 1 153 ? 19.280 8.254 -39.313 1.00 77.75 153 THR A C 1
ATOM 1099 O O . THR A 1 153 ? 19.969 7.363 -39.814 1.00 77.75 153 THR A O 1
ATOM 1102 N N . PRO A 1 154 ? 17.935 8.181 -39.260 1.00 81.19 154 PRO A N 1
ATOM 1103 C CA . PRO A 1 154 ? 17.024 9.149 -38.638 1.00 81.19 154 PRO A CA 1
ATOM 1104 C C . PRO A 1 154 ? 17.103 9.115 -37.102 1.00 81.19 154 PRO A C 1
ATOM 1106 O O . PRO A 1 154 ? 17.114 8.048 -36.498 1.00 81.19 154 PRO A O 1
ATOM 1109 N N . ASP A 1 155 ? 17.153 10.287 -36.474 1.00 84.06 155 ASP A N 1
ATOM 1110 C CA . ASP A 1 155 ? 17.134 10.447 -35.015 1.00 84.06 155 ASP A CA 1
ATOM 1111 C C . ASP A 1 155 ? 15.704 10.567 -34.475 1.00 84.06 155 ASP A C 1
ATOM 1113 O O . ASP A 1 155 ? 15.456 10.193 -33.332 1.00 84.06 155 ASP A O 1
ATOM 1117 N N . ASP A 1 156 ? 14.765 11.028 -35.306 1.00 90.50 156 ASP A N 1
ATOM 1118 C CA . ASP A 1 156 ? 13.334 11.140 -35.022 1.00 90.50 156 A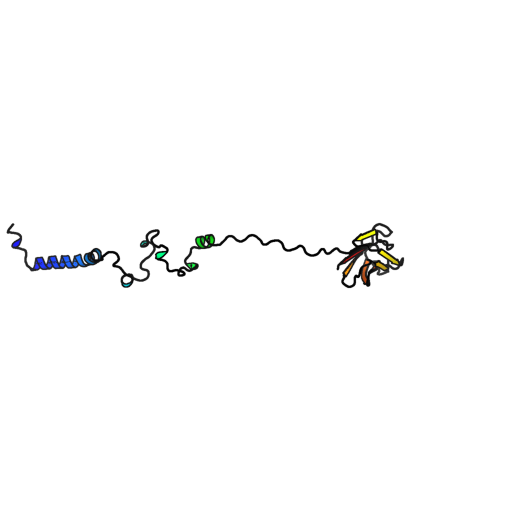SP A CA 1
ATOM 1119 C C . ASP A 1 156 ? 12.513 10.212 -35.945 1.00 90.50 156 ASP A C 1
ATOM 1121 O O . ASP A 1 156 ? 12.418 10.468 -37.151 1.00 90.50 156 ASP A O 1
ATOM 1125 N N . PRO A 1 157 ? 11.935 9.111 -35.431 1.00 90.25 157 PRO A N 1
ATOM 1126 C CA . PRO A 1 157 ? 11.224 8.149 -36.261 1.00 90.25 157 PRO A CA 1
ATOM 1127 C C . PRO A 1 157 ? 9.817 8.646 -36.620 1.00 90.25 157 PRO A C 1
ATOM 1129 O O . PRO A 1 157 ? 9.079 9.152 -35.774 1.00 90.25 157 PRO A O 1
ATOM 1132 N N . GLN A 1 158 ? 9.399 8.429 -37.870 1.00 89.00 158 GLN A N 1
ATOM 1133 C CA . GLN A 1 158 ? 7.981 8.511 -38.235 1.00 89.00 158 GLN A CA 1
ATOM 1134 C C . GLN A 1 158 ? 7.184 7.357 -37.602 1.00 89.00 158 GLN A C 1
ATOM 1136 O O . GLN A 1 158 ? 7.753 6.394 -37.086 1.00 89.00 158 GLN A O 1
ATOM 1141 N N . ALA A 1 159 ? 5.851 7.436 -37.668 1.00 89.56 159 ALA A N 1
ATOM 1142 C CA . ALA A 1 159 ? 4.981 6.356 -37.210 1.00 89.56 159 ALA A CA 1
ATOM 1143 C C . ALA A 1 159 ? 5.343 5.019 -37.885 1.00 89.56 159 ALA A C 1
ATOM 1145 O O . ALA A 1 159 ? 5.539 4.953 -39.101 1.00 89.56 159 ALA A O 1
ATOM 1146 N N . GLY A 1 160 ? 5.402 3.956 -37.085 1.00 92.12 160 GLY A N 1
ATOM 1147 C CA . GLY A 1 160 ? 5.832 2.633 -37.519 1.00 92.12 160 GLY A CA 1
ATOM 1148 C C . GLY A 1 160 ? 5.458 1.541 -36.521 1.00 92.12 160 GLY A C 1
ATOM 1149 O O . GLY A 1 160 ? 4.831 1.801 -35.493 1.00 92.12 160 GLY A O 1
ATOM 1150 N N . GLU A 1 161 ? 5.845 0.312 -36.844 1.00 95.62 161 GLU A N 1
ATOM 1151 C CA . GLU A 1 161 ? 5.668 -0.872 -36.004 1.00 95.62 161 GLU A CA 1
ATOM 1152 C C . GLU A 1 161 ? 6.991 -1.204 -35.305 1.00 95.62 161 GLU A C 1
ATOM 1154 O O . GLU A 1 161 ? 8.060 -1.128 -35.915 1.00 95.62 161 GLU A O 1
ATOM 1159 N N . ILE A 1 162 ? 6.917 -1.605 -34.036 1.00 97.19 162 ILE A N 1
ATOM 1160 C CA . ILE A 1 162 ? 8.043 -2.155 -33.282 1.00 97.19 162 ILE A CA 1
ATOM 1161 C C . ILE A 1 162 ? 7.602 -3.424 -32.559 1.00 97.19 162 ILE A C 1
ATOM 1163 O O . ILE A 1 162 ? 6.570 -3.444 -31.890 1.00 97.19 162 ILE A O 1
ATOM 1167 N N . VAL A 1 163 ? 8.386 -4.489 -32.700 1.00 96.25 163 VAL A N 1
ATOM 1168 C CA . VAL A 1 163 ? 8.128 -5.789 -32.074 1.00 96.25 163 VAL A CA 1
ATOM 1169 C C . VAL A 1 163 ? 9.378 -6.238 -31.336 1.00 96.25 163 VAL A C 1
ATOM 1171 O O . VAL A 1 163 ? 10.471 -6.228 -31.898 1.00 96.25 163 VAL A O 1
ATOM 1174 N N . THR A 1 164 ? 9.212 -6.652 -30.086 1.00 96.50 164 THR A N 1
ATOM 1175 C CA . THR A 1 164 ? 10.278 -7.194 -29.241 1.00 96.50 164 THR A CA 1
ATOM 1176 C C . THR A 1 164 ? 10.105 -8.700 -29.060 1.00 96.50 164 THR A C 1
ATOM 1178 O O . THR A 1 164 ? 8.990 -9.212 -28.970 1.00 96.50 164 THR A O 1
ATOM 1181 N N . SER A 1 165 ? 11.217 -9.425 -28.989 1.00 93.81 165 SER A N 1
ATOM 1182 C CA . SER A 1 165 ? 11.253 -10.850 -28.667 1.00 93.81 165 SER A CA 1
ATOM 1183 C C . SER A 1 165 ? 12.469 -11.143 -27.800 1.00 93.81 165 SER A C 1
ATOM 1185 O O . SER A 1 165 ? 13.602 -10.951 -28.230 1.00 93.81 165 SER A O 1
ATOM 1187 N N . THR A 1 166 ? 12.256 -11.628 -26.581 1.00 92.88 166 THR A N 1
ATOM 1188 C CA . THR A 1 166 ? 13.342 -11.974 -25.657 1.00 92.88 166 THR A CA 1
ATOM 1189 C C . THR A 1 166 ? 14.045 -13.262 -26.105 1.00 92.88 166 THR A C 1
ATOM 1191 O O . THR A 1 166 ? 13.397 -14.282 -26.343 1.00 92.88 166 THR A O 1
ATOM 1194 N N . THR A 1 167 ? 15.373 -13.243 -26.205 1.00 84.88 167 THR A N 1
ATOM 1195 C CA . THR A 1 167 ? 16.211 -14.335 -26.724 1.00 84.88 167 THR A CA 1
ATOM 1196 C C . THR A 1 167 ? 17.322 -14.679 -25.735 1.00 84.88 167 THR A C 1
ATOM 1198 O O . THR A 1 167 ? 18.448 -14.218 -25.857 1.00 84.88 167 THR A O 1
ATOM 1201 N N . GLY A 1 168 ? 17.043 -15.529 -24.743 1.00 85.44 168 GLY A N 1
ATOM 1202 C CA . GLY A 1 168 ? 18.061 -16.046 -23.814 1.00 85.44 168 GLY A CA 1
ATOM 1203 C C . GLY A 1 168 ? 18.765 -14.963 -22.982 1.00 85.44 168 GLY A C 1
ATOM 1204 O O . GLY A 1 168 ? 18.403 -14.771 -21.828 1.00 85.44 168 GLY A O 1
ATOM 1205 N N . LYS A 1 169 ? 19.777 -14.295 -23.554 1.00 85.44 169 LYS A N 1
ATOM 1206 C CA . LYS A 1 169 ? 20.544 -13.196 -22.944 1.00 85.44 169 LYS A CA 1
ATOM 1207 C C . LYS A 1 169 ? 20.297 -11.808 -23.553 1.00 85.44 169 LYS A C 1
ATOM 1209 O O . LYS A 1 169 ? 20.782 -10.813 -23.011 1.00 85.44 169 LYS A O 1
ATOM 1214 N N . GLY A 1 170 ? 19.532 -11.741 -24.641 1.00 90.56 170 GLY A N 1
ATOM 1215 C CA . GLY A 1 170 ? 19.245 -10.504 -25.355 1.00 90.56 170 GLY A CA 1
ATOM 1216 C C . GLY A 1 170 ? 17.769 -10.306 -25.677 1.00 90.56 170 GLY A C 1
ATOM 1217 O O . GLY A 1 170 ? 16.896 -11.084 -25.277 1.00 90.56 170 GLY A O 1
ATOM 1218 N N . VAL A 1 171 ? 17.493 -9.218 -26.384 1.00 95.25 171 VAL A N 1
ATOM 1219 C CA . VAL A 1 171 ? 16.187 -8.881 -26.943 1.00 95.25 171 VAL A CA 1
ATOM 1220 C C . VAL A 1 171 ? 16.374 -8.591 -28.421 1.00 95.25 171 VAL A C 1
ATOM 1222 O O . VAL A 1 171 ? 17.056 -7.638 -28.791 1.00 95.25 171 VAL A O 1
ATOM 1225 N N . LEU A 1 172 ? 15.705 -9.381 -29.255 1.00 95.12 172 LEU A N 1
ATOM 1226 C CA . LEU A 1 172 ? 15.561 -9.096 -30.671 1.00 95.12 172 LEU A CA 1
ATOM 1227 C C . LEU A 1 172 ? 14.465 -8.043 -30.851 1.00 95.12 172 LEU A C 1
ATOM 1229 O O . LEU A 1 172 ? 13.320 -8.257 -30.443 1.00 95.12 172 LEU A O 1
ATOM 1233 N N . VAL A 1 173 ? 14.798 -6.923 -31.479 1.00 96.94 173 VAL A N 1
ATOM 1234 C CA . VAL A 1 173 ? 13.853 -5.851 -31.799 1.00 96.94 173 VAL A CA 1
ATOM 1235 C C . VAL A 1 173 ? 13.724 -5.738 -33.307 1.00 96.94 173 VAL A C 1
ATOM 1237 O O . VAL A 1 173 ? 14.717 -5.752 -34.028 1.00 96.94 173 VAL A O 1
ATOM 1240 N N . ARG A 1 174 ? 12.489 -5.645 -33.795 1.00 96.50 174 ARG A N 1
ATOM 1241 C CA . ARG A 1 174 ? 12.188 -5.469 -35.214 1.00 96.50 174 ARG A CA 1
ATOM 1242 C C . ARG A 1 174 ? 11.376 -4.204 -35.411 1.00 96.50 174 ARG A C 1
ATOM 1244 O O . ARG A 1 174 ? 10.328 -4.063 -34.786 1.00 96.50 174 ARG A O 1
ATOM 1251 N N . THR A 1 175 ? 11.831 -3.329 -36.292 1.00 96.31 175 THR A N 1
ATOM 1252 C CA . THR A 1 175 ? 11.187 -2.061 -36.627 1.00 96.31 175 THR A CA 1
ATOM 1253 C C . THR A 1 175 ? 10.764 -2.037 -38.091 1.00 96.31 175 THR A C 1
ATOM 1255 O O . THR A 1 175 ? 11.452 -2.534 -38.987 1.00 96.31 175 THR A O 1
ATOM 1258 N N . ARG A 1 176 ? 9.590 -1.463 -38.346 1.00 95.81 176 ARG A N 1
ATOM 1259 C CA . ARG A 1 176 ? 9.047 -1.260 -39.692 1.00 95.81 176 ARG A CA 1
ATOM 1260 C C . ARG A 1 176 ? 8.430 0.121 -39.797 1.00 95.81 176 ARG A C 1
ATOM 1262 O O . ARG A 1 176 ? 7.922 0.655 -38.815 1.00 95.81 176 ARG A O 1
ATOM 1269 N N . ASN A 1 177 ? 8.437 0.684 -40.997 1.00 93.94 177 ASN A N 1
ATOM 1270 C CA . ASN A 1 177 ? 7.724 1.927 -41.267 1.00 93.94 177 ASN A CA 1
ATOM 1271 C C . ASN A 1 177 ? 6.194 1.718 -41.298 1.00 93.94 177 ASN A C 1
ATOM 1273 O O . ASN A 1 177 ? 5.695 0.595 -41.218 1.00 93.94 177 ASN A O 1
ATOM 1277 N N . SER A 1 178 ? 5.437 2.805 -41.453 1.00 91.94 178 SER A N 1
ATOM 1278 C CA . SER A 1 178 ? 3.968 2.780 -41.560 1.00 91.94 178 SER A CA 1
ATOM 1279 C C . SER A 1 178 ? 3.426 1.966 -42.744 1.00 91.94 178 SER A C 1
ATOM 1281 O O . SER A 1 178 ? 2.275 1.539 -42.711 1.00 91.94 178 SER A O 1
ATOM 1283 N N . GLY A 1 179 ? 4.243 1.726 -43.774 1.00 91.62 179 GLY A N 1
ATOM 1284 C CA . GLY A 1 179 ? 3.924 0.856 -44.907 1.00 91.62 179 GLY A CA 1
ATOM 1285 C C . GLY A 1 179 ? 4.245 -0.625 -44.673 1.00 91.62 179 GLY A C 1
ATOM 1286 O O . GLY A 1 179 ? 4.042 -1.433 -45.575 1.00 91.62 179 GLY A O 1
ATOM 1287 N N . GLY A 1 180 ? 4.765 -0.992 -43.496 1.00 91.06 180 GLY A N 1
ATOM 1288 C CA . GLY A 1 180 ? 5.143 -2.363 -43.143 1.00 91.06 180 GLY A CA 1
ATOM 1289 C C . GLY A 1 180 ? 6.494 -2.823 -43.702 1.00 91.06 180 GLY A C 1
ATOM 1290 O O . GLY A 1 180 ? 6.864 -3.984 -43.512 1.00 91.06 180 GLY A O 1
ATOM 1291 N N . ALA A 1 181 ? 7.255 -1.946 -44.365 1.00 94.00 181 ALA A N 1
ATOM 1292 C CA . ALA A 1 181 ? 8.590 -2.290 -44.843 1.00 94.00 181 ALA A CA 1
ATOM 1293 C C . ALA A 1 181 ? 9.598 -2.261 -43.678 1.00 94.00 181 ALA A C 1
ATOM 1295 O O . ALA A 1 181 ? 9.523 -1.351 -42.844 1.00 94.00 181 ALA A O 1
ATOM 1296 N N . PRO A 1 182 ? 10.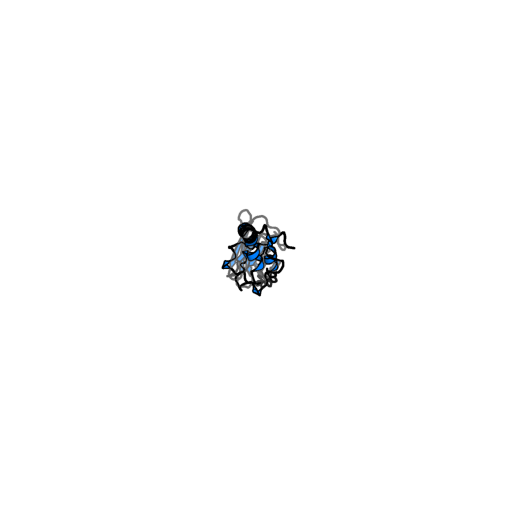547 -3.214 -43.604 1.00 94.31 182 PRO A N 1
ATOM 1297 C CA . PRO A 1 182 ? 11.622 -3.166 -42.618 1.00 94.31 182 PRO A CA 1
ATOM 1298 C C . PRO A 1 182 ? 12.417 -1.868 -42.759 1.00 94.31 182 PRO A C 1
ATOM 1300 O O . PRO A 1 182 ? 12.718 -1.431 -43.870 1.00 94.31 182 PRO A O 1
ATOM 1303 N N . THR A 1 183 ? 12.675 -1.187 -41.648 1.00 94.50 183 THR A N 1
ATOM 1304 C CA . THR A 1 183 ? 13.350 0.117 -41.657 1.00 94.50 183 THR A CA 1
ATOM 1305 C C . THR A 1 183 ? 14.088 0.298 -40.348 1.00 94.50 183 THR A C 1
ATOM 1307 O O . THR A 1 183 ? 13.507 0.061 -39.290 1.00 94.50 183 THR A O 1
ATOM 1310 N N . ASP A 1 184 ? 15.334 0.748 -40.428 1.00 94.62 184 ASP A N 1
ATOM 1311 C CA . ASP A 1 184 ? 16.159 1.049 -39.265 1.00 94.62 184 ASP A CA 1
ATOM 1312 C C . ASP A 1 184 ? 15.635 2.320 -38.583 1.00 94.62 184 ASP A C 1
ATOM 1314 O O . ASP A 1 184 ? 15.683 3.413 -39.153 1.00 94.62 184 ASP A O 1
ATOM 1318 N N . LEU A 1 185 ? 15.072 2.172 -37.383 1.00 94.88 185 LEU A N 1
ATOM 1319 C CA . LEU A 1 185 ? 14.444 3.255 -36.633 1.00 94.88 185 LEU A CA 1
ATOM 1320 C C . LEU A 1 185 ? 14.949 3.259 -35.185 1.00 94.88 185 LEU A C 1
ATOM 1322 O O . LEU A 1 185 ? 15.084 2.192 -34.587 1.00 94.88 185 LEU A O 1
ATOM 1326 N N . PRO A 1 186 ? 15.189 4.438 -34.590 1.00 96.06 186 PRO A N 1
ATOM 1327 C CA . PRO A 1 186 ? 15.596 4.550 -33.194 1.00 96.06 186 PRO A CA 1
ATOM 1328 C C . PRO A 1 186 ? 14.460 4.185 -32.223 1.00 96.06 186 PRO A C 1
ATOM 1330 O O . PRO A 1 186 ? 13.274 4.417 -32.488 1.00 96.06 186 PRO A O 1
ATOM 1333 N N . PHE A 1 187 ? 14.818 3.631 -31.061 1.00 96.62 187 PHE A N 1
ATOM 1334 C CA . PHE A 1 187 ? 13.854 3.205 -30.045 1.00 96.62 187 PHE A CA 1
ATOM 1335 C C . PHE A 1 187 ? 14.421 3.206 -28.624 1.00 96.62 187 PHE A C 1
ATOM 1337 O O . PHE A 1 187 ? 15.628 3.140 -28.390 1.00 96.62 187 PHE A O 1
ATOM 1344 N N . HIS A 1 188 ? 13.512 3.234 -27.651 1.00 96.69 188 HIS A N 1
ATOM 1345 C CA . HIS A 1 188 ? 13.809 2.919 -26.258 1.00 96.69 188 HIS A CA 1
ATOM 1346 C C . HIS A 1 188 ? 13.283 1.527 -25.925 1.00 96.69 188 HIS A C 1
ATOM 1348 O O . HIS A 1 188 ? 12.182 1.161 -26.333 1.00 96.69 188 HIS A O 1
ATOM 1354 N N . LEU A 1 189 ? 14.060 0.773 -25.157 1.00 96.38 189 LEU A N 1
ATOM 1355 C CA . LEU A 1 189 ? 13.760 -0.571 -24.686 1.00 96.38 189 LEU A CA 1
ATOM 1356 C C . LEU A 1 189 ? 13.799 -0.591 -23.159 1.00 96.38 189 LEU A C 1
ATOM 1358 O O . LEU A 1 189 ? 14.740 -0.084 -22.544 1.00 96.38 189 LEU A O 1
ATOM 1362 N N . ILE A 1 190 ? 12.788 -1.213 -22.560 1.00 95.19 190 ILE A N 1
ATOM 1363 C CA . ILE A 1 190 ? 12.702 -1.489 -21.128 1.00 95.19 190 ILE A CA 1
ATOM 1364 C C . ILE A 1 190 ? 12.491 -2.991 -20.954 1.00 95.19 190 ILE A C 1
ATOM 1366 O O . ILE A 1 190 ? 11.606 -3.581 -21.575 1.00 95.19 190 ILE A O 1
ATOM 1370 N N . VAL A 1 191 ? 13.292 -3.605 -20.088 1.00 93.62 191 VAL A N 1
ATOM 1371 C CA . VAL A 1 191 ? 13.167 -5.013 -19.714 1.00 93.62 191 VAL A CA 1
ATOM 1372 C C . VAL A 1 191 ? 12.979 -5.114 -18.206 1.00 93.62 191 VAL A C 1
ATOM 1374 O O . VAL A 1 191 ? 13.761 -4.564 -17.425 1.00 93.62 191 VAL A O 1
ATOM 1377 N N . VAL A 1 192 ? 11.923 -5.814 -17.798 1.00 90.56 192 VAL A N 1
ATOM 1378 C CA . VAL A 1 192 ? 11.557 -6.001 -16.393 1.00 90.56 192 VAL A CA 1
ATOM 1379 C C . VAL A 1 192 ? 11.608 -7.481 -16.047 1.00 90.56 192 VAL A C 1
ATOM 1381 O O . VAL A 1 192 ? 10.992 -8.305 -16.723 1.00 90.56 192 VAL A O 1
ATOM 1384 N N . CYS A 1 193 ? 12.344 -7.770 -14.982 1.00 86.31 193 CYS A N 1
ATOM 1385 C CA . CYS A 1 193 ? 12.390 -9.015 -14.235 1.00 86.31 193 CYS A CA 1
ATOM 1386 C C . CYS A 1 193 ? 11.991 -8.643 -12.788 1.00 86.31 193 CYS A C 1
ATOM 1388 O O . CYS A 1 193 ? 11.420 -9.502 -12.098 1.00 86.31 193 CYS A O 1
#

Radius of gyration: 52.82 Å; chains: 1; bounding box: 100×38×134 Å